Protein AF-0000000066528111 (afdb_homodimer)

Solvent-accessible surface area (backbone atoms only — not comparable to full-atom values): 16735 Å² total; per-residue (Å²): 136,79,80,78,76,75,78,72,77,78,74,76,73,74,76,72,75,61,78,72,79,81,79,82,80,56,63,76,20,17,35,33,43,62,41,57,55,78,77,61,46,62,33,39,41,27,54,69,82,38,75,50,91,59,31,74,44,47,78,39,64,58,34,68,47,38,42,29,33,39,38,36,43,71,42,62,67,69,74,78,76,87,82,91,66,88,56,80,66,40,50,29,49,27,55,44,52,34,63,43,59,76,42,40,54,58,38,51,32,39,37,34,46,44,68,47,84,60,29,41,35,36,39,32,20,40,79,88,64,48,74,77,34,52,29,61,49,87,70,34,50,29,56,73,106,133,81,80,79,77,75,79,70,78,80,74,77,74,75,77,72,75,63,78,73,80,81,78,83,81,56,64,76,21,17,36,34,42,63,41,58,54,79,76,59,46,61,34,37,40,27,53,68,82,38,76,50,92,60,30,76,43,47,77,40,63,57,32,68,46,38,42,28,33,38,38,37,41,71,41,65,68,70,75,79,78,87,82,91,67,88,57,79,66,39,50,30,50,26,52,42,53,35,60,43,59,76,42,40,54,58,38,51,32,39,37,32,46,43,70,47,84,61,29,39,36,35,40,33,19,40,79,88,62,48,74,77,35,52,28,60,49,89,72,34,50,31,54,72,108

Sequence (290 aa):
MRPLTRLVPLALLLLAGCAGPLPQPDPQMAWVELRSAPANTLLAERLDGERLSDGRYFQVTPGRHVLEVRFQYELYGGSGGGGGGFGEPVQINCYQQVVYDGFEAGRRYRLEVRPQLRRALALLSDERGEVVARSNFQTSRCPPYMRPLTRLVPLALLLLAGCAGPLPQPDPQMAWVELRSAPANTLLAERLDGERLSDGRYFQVTPGRHVLEVRFQYELYGGSGGGGGGFGEPVQINCYQQVVYDGFEAGRRYRLEVRPQLRRALALLSDERGEVVARSNFQTSRCPPY

Secondary structure (DSSP, 8-state):
--------------------PPPPPPTTSEEEEEEES-PPEEEEEEETTEEPS-TTEEEE-SEEEEEEEEEEEEESS---SS-SS----EEEEEEEEEEEEEE-TT-EEEEEEEEETTEEEEEEEETT--EEEE--GGG-B--B-/--------------------PPPPPPTTSEEEEEEES-PPEEEEEEETTEEPS-TTEEEE-SEEEEEEEEEEEEESS---SS-SS----EEEEEEEEEEEEEE-TT-EEEEEEEEETTEEEEEEE-TT--EEEE--GGG-B--B-

Foldseek 3Di:
DPPPPPPPPPPPPPCCVPPPDDDDDDPVDDDDDDDDFDDKDKFWADKQPHGDPGGPDDDDDAFKIKTKMKIKGWDFPPDPDDDDDSDDTWIKIKIWIKIDGGDDPPWDKDWDWADDRQWIKIFIATPVRHTRIITDRVPIGTDTD/DPPPPPPPPPPPPPCCVPPPDDDDDDPVDDDDDDDDFDDKDKFWADKQRHGDPGGPDDDDDAFKIKTKMKIKGWDFPPDPDDDDDSDDTWIKIKIWIKIDGGDDPPWDKDWDWADDRQWIKIFIATPVRHTRIITDRVPIGTDTD

Structure (mmCIF, N/CA/C/O backbone):
data_AF-0000000066528111-model_v1
#
loop_
_entity.id
_entity.type
_entity.pdbx_description
1 polymer Lipoprotein
#
loop_
_atom_site.group_PDB
_atom_site.id
_atom_site.type_symbol
_atom_site.label_atom_id
_atom_site.label_alt_id
_atom_site.label_comp_id
_atom_site.label_asym_id
_atom_site.label_entity_id
_atom_site.label_seq_id
_atom_site.pdbx_PDB_ins_code
_atom_site.Cartn_x
_atom_site.Cartn_y
_atom_site.Cartn_z
_atom_site.occupancy
_atom_site.B_iso_or_equiv
_atom_site.auth_seq_id
_atom_site.auth_comp_id
_atom_site.auth_asym_id
_atom_site.auth_atom_id
_atom_site.pdbx_PDB_model_num
ATOM 1 N N . MET A 1 1 ? -31.094 -16.516 55.156 1 35.88 1 MET A N 1
ATOM 2 C CA . MET A 1 1 ? -31.094 -16.734 53.719 1 35.88 1 MET A CA 1
ATOM 3 C C . MET A 1 1 ? -29.891 -16.047 53.062 1 35.88 1 MET A C 1
ATOM 5 O O . MET A 1 1 ? -29.797 -14.82 53.062 1 35.88 1 MET A O 1
ATOM 9 N N . ARG A 1 2 ? -28.641 -16.656 53.312 1 43.41 2 ARG A N 1
ATOM 10 C CA . ARG A 1 2 ? -27.312 -16.25 52.844 1 43.41 2 ARG A CA 1
ATOM 11 C C . ARG A 1 2 ? -27.297 -16.156 51.312 1 43.41 2 ARG A C 1
ATOM 13 O O . ARG A 1 2 ? -27.688 -17.094 50.625 1 43.41 2 ARG A O 1
ATOM 20 N N . PRO A 1 3 ? -27.406 -14.914 50.719 1 48.31 3 PRO A N 1
ATOM 21 C CA . PRO A 1 3 ? -27.359 -14.734 49.281 1 48.31 3 PRO A CA 1
ATOM 22 C C . PRO A 1 3 ? -26.141 -15.406 48.625 1 48.31 3 PRO A C 1
ATOM 24 O O . PRO A 1 3 ? -25.047 -15.414 49.219 1 48.31 3 PRO A O 1
ATOM 27 N N . LEU A 1 4 ? -26.328 -16.672 48.125 1 49.31 4 LEU A N 1
ATOM 28 C CA . LEU A 1 4 ? -25.375 -17.328 47.25 1 49.31 4 LEU A CA 1
ATOM 29 C C . LEU A 1 4 ? -24.922 -16.406 46.125 1 49.31 4 LEU A C 1
ATOM 31 O O . LEU A 1 4 ? -25.734 -16 45.281 1 49.31 4 LEU A O 1
ATOM 35 N N . THR A 1 5 ? -24.062 -15.461 46.438 1 48.69 5 THR A N 1
ATOM 36 C CA . THR A 1 5 ? -23.375 -14.648 45.438 1 48.69 5 THR A CA 1
ATOM 37 C C . THR A 1 5 ? -22.75 -15.523 44.344 1 48.69 5 THR A C 1
ATOM 39 O O . THR A 1 5 ? -21.844 -16.312 44.625 1 48.69 5 THR A O 1
ATOM 42 N N . ARG A 1 6 ? -23.562 -16.062 43.375 1 45.38 6 ARG A N 1
ATOM 43 C CA . ARG A 1 6 ? -23.094 -16.766 42.188 1 45.38 6 ARG A CA 1
ATOM 44 C C . ARG A 1 6 ? -22 -15.969 41.469 1 45.38 6 ARG A C 1
ATOM 46 O O . ARG A 1 6 ? -22.234 -14.836 41.031 1 45.38 6 ARG A O 1
ATOM 53 N N . LEU A 1 7 ? -20.766 -16.203 41.875 1 47.03 7 LEU A N 1
ATOM 54 C CA . LEU A 1 7 ? -19.609 -15.742 41.125 1 47.03 7 LEU A CA 1
ATOM 55 C C . LEU A 1 7 ? -19.672 -16.203 39.688 1 47.03 7 LEU A C 1
ATOM 57 O O . LEU A 1 7 ? -19.578 -17.406 39.406 1 47.03 7 LEU A O 1
ATOM 61 N N . VAL A 1 8 ? -20.578 -15.586 38.781 1 50.38 8 VAL A N 1
ATOM 62 C CA . VAL A 1 8 ? -20.578 -15.844 37.344 1 50.38 8 VAL A CA 1
ATOM 63 C C . VAL A 1 8 ? -19.156 -15.656 36.812 1 50.38 8 VAL A C 1
ATOM 65 O O . VAL A 1 8 ? -18.578 -14.578 36.938 1 50.38 8 VAL A O 1
ATOM 68 N N . PRO A 1 9 ? -18.375 -16.75 36.594 1 49.06 9 PRO A N 1
ATOM 69 C CA . PRO A 1 9 ? -17.094 -16.578 35.906 1 49.06 9 PRO A CA 1
ATOM 70 C C . PRO A 1 9 ? -17.219 -15.852 34.594 1 49.06 9 PRO A C 1
ATOM 72 O O . PRO A 1 9 ? -18.062 -16.203 33.75 1 49.06 9 PRO A O 1
ATOM 75 N N . LEU A 1 10 ? -16.984 -14.523 34.531 1 48.94 10 LEU A N 1
ATOM 76 C CA . LEU A 1 10 ? -16.797 -13.781 33.281 1 48.94 10 LEU A CA 1
ATOM 77 C C . LEU A 1 10 ? -15.789 -14.477 32.406 1 48.94 10 LEU A C 1
ATOM 79 O O . LEU A 1 10 ? -14.594 -14.508 32.688 1 48.94 10 LEU A O 1
ATOM 83 N N . ALA A 1 11 ? -16.156 -15.594 31.703 1 42.53 11 ALA A N 1
ATOM 84 C CA . ALA A 1 11 ? -15.344 -16.203 30.656 1 42.53 11 ALA A CA 1
ATOM 85 C C . ALA A 1 11 ? -14.875 -15.164 29.641 1 42.53 11 ALA A C 1
ATOM 87 O O . ALA A 1 11 ? -15.695 -14.531 28.969 1 42.53 11 ALA A O 1
ATOM 88 N N . LEU A 1 12 ? -13.781 -14.508 29.875 1 43.12 12 LEU A N 1
ATOM 89 C CA . LEU A 1 12 ? -13.086 -13.703 28.875 1 43.12 12 LEU A CA 1
ATOM 90 C C . LEU A 1 12 ? -12.922 -14.477 27.578 1 43.12 12 LEU A C 1
ATOM 92 O O . LEU A 1 12 ? -12.125 -15.422 27.5 1 43.12 12 LEU A O 1
ATOM 96 N N . LEU A 1 13 ? -14 -14.633 26.797 1 43.03 13 LEU A N 1
ATOM 97 C CA . LEU A 1 13 ? -13.859 -15.156 25.438 1 43.03 13 LEU A CA 1
ATOM 98 C C . LEU A 1 13 ? -12.758 -14.422 24.688 1 43.03 13 LEU A C 1
ATOM 100 O O . LEU A 1 13 ? -12.875 -13.219 24.422 1 43.03 13 LEU A O 1
ATOM 104 N N . LEU A 1 14 ? -11.492 -14.734 24.922 1 38.75 14 LEU A N 1
ATOM 105 C CA . LEU A 1 14 ? -10.422 -14.312 24.031 1 38.75 14 LEU A CA 1
ATOM 106 C C . LEU A 1 14 ? -10.781 -14.586 22.578 1 38.75 14 LEU A C 1
ATOM 108 O O . LEU A 1 14 ? -10.898 -15.742 22.172 1 38.75 14 LEU A O 1
ATOM 112 N N . LEU A 1 15 ? -11.758 -13.82 21.953 1 44.16 15 LEU A N 1
ATOM 113 C CA . LEU A 1 15 ? -11.922 -13.891 20.5 1 44.16 15 LEU A CA 1
ATOM 114 C C . LEU A 1 15 ? -10.562 -13.836 19.797 1 44.16 15 LEU A C 1
ATOM 116 O O . LEU A 1 15 ? -9.914 -12.789 19.781 1 44.16 15 LEU A O 1
ATOM 120 N N . ALA A 1 16 ? -9.742 -14.703 19.953 1 38.75 16 ALA A N 1
ATOM 121 C CA . ALA A 1 16 ? -8.547 -14.805 19.109 1 38.75 16 ALA A CA 1
ATOM 122 C C . ALA A 1 16 ? -8.906 -14.633 17.641 1 38.75 16 ALA A C 1
ATOM 124 O O . ALA A 1 16 ? -9.469 -15.547 17.016 1 38.75 16 ALA A O 1
ATOM 125 N N . GLY A 1 17 ? -9.594 -13.648 17.188 1 42.97 17 GLY A N 1
ATOM 126 C CA . GLY A 1 17 ? -9.797 -13.469 15.766 1 42.97 17 GLY A CA 1
ATOM 127 C C . GLY A 1 17 ? -8.547 -13.742 14.945 1 42.97 17 GLY A C 1
ATOM 128 O O . GLY A 1 17 ? -8.391 -13.219 13.844 1 42.97 17 GLY A O 1
ATOM 129 N N . CYS A 1 18 ? -7.352 -14.086 15.375 1 47.78 18 CYS A N 1
ATOM 130 C CA . CYS A 1 18 ? -6.039 -14.141 14.742 1 47.78 18 CYS A CA 1
ATOM 131 C C . CYS A 1 18 ? -6.074 -15.008 13.492 1 47.78 18 CYS A C 1
ATOM 133 O O . CYS A 1 18 ? -6.719 -16.062 13.477 1 47.78 18 CYS A O 1
ATOM 135 N N . ALA A 1 19 ? -6.203 -14.578 12.273 1 55.5 19 ALA A N 1
ATOM 136 C CA . ALA A 1 19 ? -6.008 -15.492 11.148 1 55.5 19 ALA A CA 1
ATOM 137 C C . ALA A 1 19 ? -5.082 -16.641 11.531 1 55.5 19 ALA A C 1
ATOM 139 O O . ALA A 1 19 ? -4.07 -16.438 12.203 1 55.5 19 ALA A O 1
ATOM 140 N N . GLY A 1 20 ? -5.617 -17.797 11.805 1 58 20 GLY A N 1
ATOM 141 C CA . GLY A 1 20 ? -4.793 -18.938 12.195 1 58 20 GLY A CA 1
ATOM 142 C C . GLY A 1 20 ? -3.469 -18.984 11.453 1 58 20 GLY A C 1
ATOM 143 O O . GLY A 1 20 ? -3.309 -18.359 10.406 1 58 20 GLY A O 1
ATOM 144 N N . PRO A 1 21 ? -2.451 -19.547 12.078 1 72.69 21 PRO A N 1
ATOM 145 C CA . PRO A 1 21 ? -1.119 -19.656 11.484 1 72.69 21 PRO A CA 1
ATOM 146 C C . PRO A 1 21 ? -1.143 -20.344 10.117 1 72.69 21 PRO A C 1
ATOM 148 O O . PRO A 1 21 ? -2.027 -21.156 9.844 1 72.69 21 PRO A O 1
ATOM 151 N N . LEU A 1 22 ? -0.413 -19.828 9.055 1 75.12 22 LEU A N 1
ATOM 152 C CA . LEU A 1 22 ? -0.238 -20.5 7.777 1 75.12 22 LEU A CA 1
ATOM 153 C C . LEU A 1 22 ? 0.162 -21.953 7.984 1 75.12 22 LEU A C 1
ATOM 155 O O . LEU A 1 22 ? 0.938 -22.266 8.891 1 75.12 22 LEU A O 1
ATOM 159 N N . PRO A 1 23 ? -0.48 -22.906 7.324 1 85.31 23 PRO A N 1
ATOM 160 C CA . PRO A 1 23 ? -0.032 -24.297 7.434 1 85.31 23 PRO A CA 1
ATOM 161 C C . PRO A 1 23 ? 1.42 -24.484 7 1 85.31 23 PRO A C 1
ATOM 163 O O . PRO A 1 23 ? 1.995 -23.609 6.355 1 85.31 23 PRO A O 1
ATOM 166 N N . GLN A 1 24 ? 1.999 -25.703 7.414 1 87.06 24 GLN A N 1
ATOM 167 C CA . GLN A 1 24 ? 3.338 -26.031 6.941 1 87.06 24 GLN A CA 1
ATOM 168 C C . GLN A 1 24 ? 3.322 -26.422 5.469 1 87.06 24 GLN A C 1
ATOM 170 O O . GLN A 1 24 ? 2.469 -27.203 5.035 1 87.06 24 GLN A O 1
ATOM 175 N N . PRO A 1 25 ? 4.246 -25.906 4.781 1 88.56 25 PRO A N 1
ATOM 176 C CA . PRO A 1 25 ? 4.316 -26.281 3.367 1 88.56 25 PRO A CA 1
ATOM 177 C C . PRO A 1 25 ? 4.523 -27.781 3.164 1 88.56 25 PRO A C 1
ATOM 179 O O . PRO A 1 25 ? 5.258 -28.422 3.928 1 88.56 25 PRO A O 1
ATOM 182 N N . ASP A 1 26 ? 3.861 -28.406 2.178 1 92 26 ASP A N 1
ATOM 183 C CA . ASP A 1 26 ? 4.098 -29.781 1.746 1 92 26 ASP A CA 1
ATOM 184 C C . ASP A 1 26 ? 5.395 -29.891 0.951 1 92 26 ASP A C 1
ATOM 186 O O . ASP A 1 26 ? 5.535 -29.266 -0.107 1 92 26 ASP A O 1
ATOM 190 N N . PRO A 1 27 ? 6.305 -30.781 1.375 1 92.88 27 PRO A N 1
ATOM 191 C CA . PRO A 1 27 ? 7.594 -30.875 0.683 1 92.88 27 PRO A CA 1
ATOM 192 C C . PRO A 1 27 ? 7.469 -31.453 -0.72 1 92.88 27 PRO A C 1
ATOM 194 O O . PRO A 1 27 ? 8.406 -31.391 -1.513 1 92.88 27 PRO A O 1
ATOM 197 N N . GLN A 1 28 ? 6.418 -32.094 -1.02 1 95.75 28 GLN A N 1
ATOM 198 C CA . GLN A 1 28 ? 6.223 -32.688 -2.344 1 95.75 28 GLN A CA 1
ATOM 199 C C . GLN A 1 28 ? 5.578 -31.672 -3.297 1 95.75 28 GLN A C 1
ATOM 201 O O . GLN A 1 28 ? 5.285 -32 -4.449 1 95.75 28 GLN A O 1
ATOM 206 N N . MET A 1 29 ? 5.348 -30.469 -2.764 1 96.31 29 MET A N 1
ATOM 207 C CA . MET A 1 29 ? 4.707 -29.422 -3.557 1 96.31 29 MET A CA 1
ATOM 208 C C . MET A 1 29 ? 5.5 -28.125 -3.492 1 96.31 29 MET A C 1
ATOM 210 O O . MET A 1 29 ? 6.457 -28.016 -2.723 1 96.31 29 MET A O 1
ATOM 214 N N . ALA A 1 30 ? 5.168 -27.188 -4.418 1 96.06 30 ALA A N 1
ATOM 215 C CA . ALA A 1 30 ? 5.723 -25.844 -4.395 1 96.06 30 ALA A CA 1
ATOM 216 C C . ALA A 1 30 ? 4.832 -24.891 -3.59 1 96.06 30 ALA A C 1
ATOM 218 O O . ALA A 1 30 ? 3.605 -24.984 -3.641 1 96.06 30 ALA A O 1
ATOM 219 N N . TRP A 1 31 ? 5.449 -24.047 -2.896 1 95.56 31 TRP A N 1
ATOM 220 C CA . TRP A 1 31 ? 4.75 -23.078 -2.072 1 95.56 31 TRP A CA 1
ATOM 221 C C . TRP A 1 31 ? 4.926 -21.672 -2.637 1 95.56 31 TRP A C 1
ATOM 223 O O . TRP A 1 31 ? 6.043 -21.25 -2.951 1 95.56 31 TRP A O 1
ATOM 233 N N . VAL A 1 32 ? 3.766 -21 -2.826 1 95.81 32 VAL A N 1
ATOM 234 C CA . VAL A 1 32 ? 3.811 -19.625 -3.314 1 95.81 32 VAL A CA 1
ATOM 235 C C . VAL A 1 32 ? 3.256 -18.672 -2.252 1 95.81 32 VAL A C 1
ATOM 237 O O . VAL A 1 32 ? 2.059 -18.703 -1.958 1 95.81 32 VAL A O 1
ATOM 240 N N . GLU A 1 33 ? 4.082 -17.828 -1.686 1 92.62 33 GLU A N 1
ATOM 241 C CA . GLU A 1 33 ? 3.645 -16.766 -0.774 1 92.62 33 GLU A CA 1
ATOM 242 C C . GLU A 1 33 ? 3.162 -15.547 -1.542 1 92.62 33 GLU A C 1
ATOM 244 O O . GLU A 1 33 ? 3.703 -15.211 -2.6 1 92.62 33 GLU A O 1
ATOM 249 N N . LEU A 1 34 ? 2.156 -14.883 -0.966 1 90.62 34 LEU A N 1
ATOM 250 C CA . LEU A 1 34 ? 1.635 -13.656 -1.562 1 90.62 34 LEU A CA 1
ATOM 251 C C . LEU A 1 34 ? 2.143 -12.43 -0.812 1 90.62 34 LEU A C 1
ATOM 253 O O . LEU A 1 34 ? 2.148 -12.406 0.421 1 90.62 34 LEU A O 1
ATOM 257 N N . ARG A 1 35 ? 2.662 -11.539 -1.519 1 80.06 35 ARG A N 1
ATOM 258 C CA . ARG A 1 35 ? 3.131 -10.289 -0.934 1 80.06 35 ARG A CA 1
ATOM 259 C C . ARG A 1 35 ? 2.59 -9.086 -1.702 1 80.06 35 ARG A C 1
ATOM 261 O O . ARG A 1 35 ? 2.67 -9.047 -2.932 1 80.06 35 ARG A O 1
ATOM 268 N N . SER A 1 36 ? 1.856 -8.328 -0.938 1 70.81 36 SER A N 1
ATOM 269 C CA . SER A 1 36 ? 1.42 -7.09 -1.57 1 70.81 36 SER A CA 1
ATOM 270 C C . SER A 1 36 ? 2.576 -6.109 -1.716 1 70.81 36 SER A C 1
ATOM 272 O O . SER A 1 36 ? 3.611 -6.258 -1.062 1 70.81 36 SER A O 1
ATOM 274 N N . ALA A 1 37 ? 2.551 -5.293 -2.77 1 59.12 37 ALA A N 1
ATOM 275 C CA . ALA A 1 37 ? 3.588 -4.285 -2.965 1 59.12 37 ALA A CA 1
ATOM 276 C C . ALA A 1 37 ? 3.918 -3.574 -1.653 1 59.12 37 ALA A C 1
ATOM 278 O O . ALA A 1 37 ? 3.072 -3.486 -0.76 1 59.12 37 ALA A O 1
ATOM 279 N N . PRO A 1 38 ? 5.273 -3.42 -1.619 1 54.53 38 PRO A N 1
ATOM 280 C CA . PRO A 1 38 ? 5.711 -2.799 -0.366 1 54.53 38 PRO A CA 1
ATOM 281 C C . PRO A 1 38 ? 4.832 -1.621 0.048 1 54.53 38 PRO A C 1
ATOM 283 O O . PRO A 1 38 ? 4.25 -0.948 -0.808 1 54.53 38 PRO A O 1
ATOM 286 N N . ALA A 1 39 ? 4.75 -1.633 1.269 1 58.03 39 ALA A N 1
ATOM 287 C CA . ALA A 1 39 ? 3.994 -0.594 1.965 1 58.03 39 ALA A CA 1
ATOM 288 C C . ALA A 1 39 ? 4.578 0.788 1.688 1 58.03 39 ALA A C 1
ATOM 290 O O . ALA A 1 39 ? 5.785 0.926 1.464 1 58.03 39 ALA A O 1
ATOM 291 N N . ASN A 1 40 ? 3.943 1.706 1.222 1 70.25 40 ASN A N 1
ATOM 292 C CA . ASN A 1 40 ? 4.309 3.115 1.141 1 70.25 40 ASN A CA 1
ATOM 293 C C . ASN A 1 40 ? 4.672 3.682 2.512 1 70.25 40 ASN A C 1
ATOM 295 O O . ASN A 1 40 ? 4.312 3.104 3.539 1 70.25 40 ASN A O 1
ATOM 299 N N . THR A 1 41 ? 5.719 4.57 2.549 1 80.12 41 THR A N 1
ATOM 300 C CA . THR A 1 41 ? 6.094 5.273 3.771 1 80.12 41 THR A CA 1
ATOM 301 C C . THR A 1 41 ? 5.578 6.711 3.748 1 80.12 41 THR A C 1
ATOM 303 O O . THR A 1 41 ? 5.758 7.426 2.76 1 80.12 41 THR A O 1
ATOM 306 N N . LEU A 1 42 ? 4.895 7.027 4.766 1 88.38 42 LEU A N 1
ATOM 307 C CA . LEU A 1 42 ? 4.434 8.398 4.98 1 88.38 42 LEU A CA 1
ATOM 308 C C . LEU A 1 42 ? 5.062 8.992 6.238 1 88.38 42 LEU A C 1
ATOM 310 O O . LEU A 1 42 ? 4.852 8.484 7.34 1 88.38 42 LEU A O 1
ATOM 314 N N . LEU A 1 43 ? 5.859 10.07 6.035 1 91.06 43 LEU A N 1
ATOM 315 C CA . LEU A 1 43 ? 6.539 10.719 7.152 1 91.06 43 LEU A CA 1
ATOM 316 C C . LEU A 1 43 ? 6.242 12.211 7.172 1 91.06 43 LEU A C 1
ATOM 318 O O . LEU A 1 43 ? 6.16 12.852 6.121 1 91.06 43 LEU A O 1
ATOM 322 N N . ALA A 1 44 ? 6.059 12.75 8.375 1 94.88 44 ALA A N 1
ATOM 323 C CA . ALA A 1 44 ? 6.055 14.195 8.547 1 94.88 44 ALA A CA 1
ATOM 324 C C . ALA A 1 44 ? 7.43 14.789 8.242 1 94.88 44 ALA A C 1
ATOM 326 O O . ALA A 1 44 ? 8.438 14.359 8.812 1 94.88 44 ALA A O 1
ATOM 327 N N . GLU A 1 45 ? 7.438 15.773 7.406 1 93.38 45 GLU A N 1
ATOM 328 C CA . GLU A 1 45 ? 8.711 16.312 6.941 1 93.38 45 GLU A CA 1
ATOM 329 C C . GLU A 1 45 ? 8.969 17.703 7.543 1 93.38 45 GLU A C 1
ATOM 331 O O . GLU A 1 45 ? 10.023 17.938 8.117 1 93.38 45 GLU A O 1
ATOM 336 N N . ARG A 1 46 ? 8.008 18.641 7.305 1 95.75 46 ARG A N 1
ATOM 337 C CA . ARG A 1 46 ? 8.156 20 7.797 1 95.75 46 ARG A CA 1
ATOM 338 C C . ARG A 1 46 ? 6.852 20.516 8.406 1 95.75 46 ARG A C 1
ATOM 340 O O . ARG A 1 46 ? 5.766 20.125 7.973 1 95.75 46 ARG A O 1
ATOM 347 N N . LEU A 1 47 ? 6.973 21.375 9.359 1 97.38 47 LEU A N 1
ATOM 348 C CA . LEU A 1 47 ? 5.898 22.156 9.961 1 97.38 47 LEU A CA 1
ATOM 349 C C . LEU A 1 47 ? 6.164 23.656 9.812 1 97.38 47 LEU A C 1
ATOM 351 O O . LEU A 1 47 ? 7.145 24.172 10.352 1 97.38 47 LEU A O 1
ATOM 355 N N . ASP A 1 48 ? 5.293 24.328 9.055 1 97.75 48 ASP A N 1
ATOM 356 C CA . ASP A 1 48 ? 5.477 25.75 8.789 1 97.75 48 ASP A CA 1
ATOM 357 C C . ASP A 1 48 ? 6.879 26.031 8.25 1 97.75 48 ASP A C 1
ATOM 359 O O . ASP A 1 48 ? 7.539 26.969 8.695 1 97.75 48 ASP A O 1
ATOM 363 N N . GLY A 1 49 ? 7.328 25.125 7.426 1 95.5 49 GLY A N 1
ATOM 364 C CA . GLY A 1 49 ? 8.586 25.328 6.723 1 95.5 49 GLY A CA 1
ATOM 365 C C . GLY A 1 49 ? 9.789 24.797 7.477 1 95.5 49 GLY A C 1
ATOM 366 O O . GLY A 1 49 ? 10.891 24.734 6.93 1 95.5 49 GLY A O 1
ATOM 367 N N . GLU A 1 50 ? 9.594 24.422 8.617 1 96.44 50 GLU A N 1
ATOM 368 C CA . GLU A 1 50 ? 10.695 23.938 9.43 1 96.44 50 GLU A CA 1
ATOM 369 C C . GLU A 1 50 ? 10.742 22.422 9.453 1 96.44 50 GLU A C 1
ATOM 371 O O . GLU A 1 50 ? 9.727 21.766 9.727 1 96.44 50 GLU A O 1
ATOM 376 N N . ARG A 1 51 ? 11.914 21.891 9.273 1 95.06 51 ARG A N 1
ATOM 377 C CA . ARG A 1 51 ? 12.07 20.438 9.258 1 95.06 51 ARG A CA 1
ATOM 378 C C . ARG A 1 51 ? 11.836 19.844 10.648 1 95.06 51 ARG A C 1
ATOM 380 O O . ARG A 1 51 ? 12.289 20.406 11.648 1 95.06 51 ARG A O 1
ATOM 387 N N . LEU A 1 52 ? 11.148 18.719 10.609 1 93.5 52 LEU A N 1
ATOM 388 C CA . LEU A 1 52 ? 10.859 18.047 11.875 1 93.5 52 LEU A CA 1
ATOM 389 C C . LEU A 1 52 ? 11.93 17.016 12.188 1 93.5 52 LEU A C 1
ATOM 391 O O . LEU A 1 52 ? 12.461 16.359 11.281 1 93.5 52 LEU A O 1
ATOM 395 N N . SER A 1 53 ? 12.148 16.828 13.453 1 89.38 53 SER A N 1
ATOM 396 C CA . SER A 1 53 ? 13.086 15.805 13.898 1 89.38 53 SER A CA 1
ATOM 397 C C . SER A 1 53 ? 12.414 14.445 13.992 1 89.38 53 SER A C 1
ATOM 399 O O . SER A 1 53 ? 13.047 13.414 13.773 1 89.38 53 SER A O 1
ATOM 401 N N . ASP A 1 54 ? 11.242 14.438 14.414 1 89.19 54 ASP A N 1
ATOM 402 C CA . ASP A 1 54 ? 10.414 13.234 14.461 1 89.19 54 ASP A CA 1
ATOM 403 C C . ASP A 1 54 ? 9.305 13.289 13.414 1 89.19 54 ASP A C 1
ATOM 405 O O . ASP A 1 54 ? 8.352 14.055 13.547 1 89.19 54 ASP A O 1
ATOM 409 N N . GLY A 1 55 ? 9.438 12.414 12.453 1 91.56 55 GLY A N 1
ATOM 410 C CA . GLY A 1 55 ? 8.523 12.445 11.32 1 91.56 55 GLY A CA 1
ATOM 411 C C . GLY A 1 55 ? 7.32 11.539 11.492 1 91.56 55 GLY A C 1
ATOM 412 O O . GLY A 1 55 ? 6.547 11.336 10.555 1 91.56 55 GLY A O 1
ATOM 413 N N . ARG A 1 56 ? 7.012 11.023 12.727 1 89.31 56 ARG A N 1
ATOM 414 C CA . ARG A 1 56 ? 5.957 10.031 12.898 1 89.31 56 ARG A CA 1
ATOM 415 C C . ARG A 1 56 ? 4.605 10.703 13.133 1 89.31 56 ARG A C 1
ATOM 417 O O . ARG A 1 56 ? 3.559 10.07 12.992 1 89.31 56 ARG A O 1
ATOM 424 N N . TYR A 1 57 ? 4.605 12.062 13.484 1 93.69 57 TYR A N 1
ATOM 425 C CA . TYR A 1 57 ? 3.404 12.828 13.805 1 93.69 57 TYR A CA 1
ATOM 426 C C . TYR A 1 57 ? 3.654 14.32 13.656 1 93.69 57 TYR A C 1
ATOM 428 O O . TYR A 1 57 ? 4.797 14.75 13.477 1 93.69 57 TYR A O 1
ATOM 436 N N . PHE A 1 58 ? 2.529 15.062 13.703 1 96.81 58 PHE A N 1
ATOM 437 C CA . PHE A 1 58 ? 2.609 16.5 13.969 1 96.81 58 PHE A CA 1
ATOM 438 C C . PHE A 1 58 ? 1.989 16.828 15.312 1 96.81 58 PHE A C 1
ATOM 440 O O . PHE A 1 58 ? 1.004 16.219 15.727 1 96.81 58 PHE A O 1
ATOM 447 N N . GLN A 1 59 ? 2.598 17.688 15.969 1 96.62 59 GLN A N 1
ATOM 448 C CA . GLN A 1 59 ? 1.988 18.406 17.094 1 96.62 59 GLN A CA 1
ATOM 449 C C . GLN A 1 59 ? 2.029 19.922 16.859 1 96.62 59 GLN A C 1
ATOM 451 O O . GLN A 1 59 ? 3.105 20.5 16.734 1 96.62 59 GLN A O 1
ATOM 456 N N . VAL A 1 60 ? 0.801 20.484 16.844 1 97.81 60 VAL A N 1
ATOM 457 C CA . VAL A 1 60 ? 0.772 21.875 16.375 1 97.81 60 VAL A CA 1
ATOM 458 C C . VAL A 1 60 ? -0.039 22.734 17.344 1 97.81 60 VAL A C 1
ATOM 460 O O . VAL A 1 60 ? -0.986 22.25 17.969 1 97.81 60 VAL A O 1
ATOM 463 N N . THR A 1 61 ? 0.322 23.984 17.422 1 98 61 THR A N 1
ATOM 464 C CA . THR A 1 61 ? -0.456 24.938 18.219 1 98 61 THR A CA 1
ATOM 465 C C . THR A 1 61 ? -1.777 25.266 17.531 1 98 61 THR A C 1
ATOM 467 O O . THR A 1 61 ? -1.923 25.047 16.328 1 98 61 THR A O 1
ATOM 470 N N . PRO A 1 62 ? -2.709 25.703 18.328 1 97.88 62 PRO A N 1
ATOM 471 C CA . PRO A 1 62 ? -3.973 26.094 17.703 1 97.88 62 PRO A CA 1
ATOM 472 C C . PRO A 1 62 ? -3.795 27.172 16.641 1 97.88 62 PRO A C 1
ATOM 474 O O . PRO A 1 62 ? -2.971 28.078 16.812 1 97.88 62 PRO A O 1
ATOM 477 N N . GLY A 1 63 ? -4.629 27.109 15.57 1 98 63 GLY A N 1
ATOM 478 C CA . GLY A 1 63 ? -4.574 28.109 14.516 1 98 63 GLY A CA 1
ATOM 479 C C . GLY A 1 63 ? -4.07 27.547 13.195 1 98 63 GLY A C 1
ATOM 480 O O . GLY A 1 63 ? -4.219 26.359 12.922 1 98 63 GLY A O 1
ATOM 481 N N . ARG A 1 64 ? -3.537 28.438 12.32 1 97.88 64 ARG A N 1
ATOM 482 C CA . ARG A 1 64 ? -3.154 28.094 10.953 1 97.88 64 ARG A CA 1
ATOM 483 C C . ARG A 1 64 ? -1.765 27.469 10.914 1 97.88 64 ARG A C 1
ATOM 485 O O . ARG A 1 64 ? -0.826 27.984 11.523 1 97.88 64 ARG A O 1
ATOM 492 N N . HIS A 1 65 ? -1.606 26.438 10.203 1 98.06 65 HIS A N 1
ATOM 493 C CA . HIS A 1 65 ? -0.306 25.812 9.992 1 98.06 65 HIS A CA 1
ATOM 494 C C . HIS A 1 65 ? -0.224 25.156 8.617 1 98.06 65 HIS A C 1
ATOM 496 O O . HIS A 1 65 ? -1.252 24.844 8.016 1 98.06 65 HIS A O 1
ATOM 502 N N . VAL A 1 66 ? 0.988 25.047 8.133 1 96.75 66 VAL A N 1
ATOM 503 C CA . VAL A 1 66 ? 1.309 24.312 6.918 1 96.75 66 VAL A CA 1
ATOM 504 C C . VAL A 1 66 ? 2.025 23.016 7.273 1 96.75 66 VAL A C 1
ATOM 506 O O . VAL A 1 66 ? 3.104 23.031 7.871 1 96.75 66 VAL A O 1
ATOM 509 N N . LEU A 1 67 ? 1.426 21.875 6.988 1 96.88 67 LEU A N 1
ATOM 510 C CA . LEU A 1 67 ? 2.02 20.562 7.195 1 96.88 67 LEU A CA 1
ATOM 511 C C . LEU A 1 67 ? 2.578 20.016 5.887 1 96.88 67 LEU A C 1
ATOM 513 O O . LEU A 1 67 ? 1.868 19.938 4.883 1 96.88 67 LEU A O 1
ATOM 517 N N . GLU A 1 68 ? 3.85 19.625 5.898 1 93 68 GLU A N 1
ATOM 518 C CA . GLU A 1 68 ? 4.449 18.969 4.742 1 93 68 GLU A CA 1
ATOM 519 C C . GLU A 1 68 ? 4.773 17.516 5.051 1 93 68 GLU A C 1
ATOM 521 O O . GLU A 1 68 ? 5.441 17.219 6.043 1 93 68 GLU A O 1
ATOM 526 N N . VAL A 1 69 ? 4.359 16.672 4.199 1 92.75 69 VAL A N 1
ATOM 527 C CA . VAL A 1 69 ? 4.633 15.25 4.355 1 92.75 69 VAL A CA 1
ATOM 528 C C . VAL A 1 69 ? 5.441 14.75 3.164 1 92.75 69 VAL A C 1
ATOM 530 O O . VAL A 1 69 ? 5.379 15.32 2.074 1 92.75 69 VAL A O 1
ATOM 533 N N . ARG A 1 70 ? 6.184 13.664 3.414 1 88.38 70 ARG A N 1
ATOM 534 C CA . ARG A 1 70 ? 6.902 12.93 2.377 1 88.38 70 ARG A CA 1
ATOM 535 C C . ARG A 1 70 ? 6.34 11.523 2.215 1 88.38 70 ARG A C 1
ATOM 537 O O . ARG A 1 70 ? 6.309 10.75 3.174 1 88.38 70 ARG A O 1
ATOM 544 N N . PHE A 1 71 ? 5.848 11.297 1.075 1 86.62 71 PHE A N 1
ATOM 545 C CA . PHE A 1 71 ? 5.316 9.984 0.73 1 86.62 71 PHE A CA 1
ATOM 546 C C . PHE A 1 71 ? 6.242 9.258 -0.239 1 86.62 71 PHE A C 1
ATOM 548 O O . PHE A 1 71 ? 6.559 9.781 -1.311 1 86.62 71 PHE A O 1
ATOM 555 N N . GLN A 1 72 ? 6.66 8.125 0.22 1 81.25 72 GLN A N 1
ATOM 556 C CA . GLN A 1 72 ? 7.582 7.344 -0.6 1 81.25 72 GLN A CA 1
ATOM 557 C C . GLN A 1 72 ? 6.961 6.016 -1.018 1 81.25 72 GLN A C 1
ATOM 559 O O . GLN A 1 72 ? 6.469 5.262 -0.174 1 81.25 72 GLN A O 1
ATOM 564 N N . TYR A 1 73 ? 7.016 5.793 -2.34 1 77.44 73 TYR A N 1
ATOM 565 C CA . TYR A 1 73 ? 6.477 4.547 -2.869 1 77.44 73 TYR A CA 1
ATOM 566 C C . TYR A 1 73 ? 7.211 4.133 -4.141 1 77.44 73 TYR A C 1
ATOM 568 O O . TYR A 1 73 ? 8.117 4.836 -4.598 1 77.44 73 TYR A O 1
ATOM 576 N N . GLU A 1 74 ? 6.867 2.99 -4.594 1 72.62 74 GLU A N 1
ATOM 577 C CA . GLU A 1 74 ? 7.496 2.465 -5.801 1 72.62 74 GLU A CA 1
ATOM 578 C C . GLU A 1 74 ? 6.5 2.375 -6.949 1 72.62 74 GLU A C 1
ATOM 580 O O . GLU A 1 74 ? 5.34 2.002 -6.746 1 72.62 74 GLU A O 1
ATOM 585 N N . LEU A 1 75 ? 6.887 2.857 -8.094 1 68.75 75 LEU A N 1
ATOM 586 C CA . LEU A 1 75 ? 6.102 2.729 -9.312 1 68.75 75 LEU A CA 1
ATOM 587 C C . LEU A 1 75 ? 6.703 1.677 -10.234 1 68.75 75 LEU A C 1
ATOM 589 O O . LEU A 1 75 ? 7.914 1.664 -10.469 1 68.75 75 LEU A O 1
ATOM 593 N N . TYR A 1 76 ? 5.773 0.775 -10.492 1 58.69 76 TYR A N 1
ATOM 594 C CA . TYR A 1 76 ? 6.191 -0.229 -11.469 1 58.69 76 TYR A CA 1
ATOM 595 C C . TYR A 1 76 ? 5.727 0.144 -12.867 1 58.69 76 TYR A C 1
ATOM 597 O O . TYR A 1 76 ? 4.59 0.58 -13.055 1 58.69 76 TYR A O 1
ATOM 605 N N . GLY A 1 77 ? 6.574 0.243 -13.922 1 55.88 77 GLY A N 1
ATOM 606 C CA . GLY A 1 77 ? 6.238 0.5 -15.312 1 55.88 77 GLY A CA 1
ATOM 607 C C . GLY A 1 77 ? 6.355 1.964 -15.695 1 55.88 77 GLY A C 1
ATOM 608 O O . GLY A 1 77 ? 5.949 2.361 -16.797 1 55.88 77 GLY A O 1
ATOM 609 N N . GLY A 1 78 ? 6.426 2.971 -14.953 1 47.22 78 GLY A N 1
ATOM 610 C CA . GLY A 1 78 ? 6.438 4.375 -15.328 1 47.22 78 GLY A CA 1
ATOM 611 C C . GLY A 1 78 ? 7.516 4.711 -16.344 1 47.22 78 GLY A C 1
ATOM 612 O O . GLY A 1 78 ? 7.703 5.875 -16.703 1 47.22 78 GLY A O 1
ATOM 613 N N . SER A 1 79 ? 8.594 4.285 -16.422 1 42.41 79 SER A N 1
ATOM 614 C CA . SER A 1 79 ? 9.453 4.879 -17.438 1 42.41 79 SER A CA 1
ATOM 615 C C . SER A 1 79 ? 8.805 4.812 -18.812 1 42.41 79 SER A C 1
ATOM 617 O O . SER A 1 79 ? 8.242 3.781 -19.188 1 42.41 79 SER A O 1
ATOM 619 N N . GLY A 1 80 ? 8.211 5.844 -19.531 1 37.41 80 GLY A N 1
ATOM 620 C CA . GLY A 1 80 ? 8 6.066 -20.953 1 37.41 80 GLY A CA 1
ATOM 621 C C . GLY A 1 80 ? 8.836 5.152 -21.828 1 37.41 80 GLY A C 1
ATOM 622 O O . GLY A 1 80 ? 8.789 5.246 -23.062 1 37.41 80 GLY A O 1
ATOM 623 N N . GLY A 1 81 ? 10.219 5.227 -21.938 1 36.19 81 GLY A N 1
ATOM 624 C CA . GLY A 1 81 ? 10.773 4.711 -23.172 1 36.19 81 GLY A CA 1
ATOM 625 C C . GLY A 1 81 ? 10.203 3.361 -23.578 1 36.19 81 GLY A C 1
ATOM 626 O O . GLY A 1 81 ? 9.578 2.684 -22.75 1 36.19 81 GLY A O 1
ATOM 627 N N . GLY A 1 82 ? 10.422 2.812 -24.953 1 33.69 82 GLY A N 1
ATOM 628 C CA . GLY A 1 82 ? 10.062 1.711 -25.844 1 33.69 82 GLY A CA 1
ATOM 629 C C . GLY A 1 82 ? 9.914 0.388 -25.109 1 33.69 82 GLY A C 1
ATOM 630 O O . GLY A 1 82 ? 8.945 -0.336 -25.328 1 33.69 82 GLY A O 1
ATOM 631 N N . GLY A 1 83 ? 11.031 -0.472 -24.875 1 34.84 83 GLY A N 1
ATOM 632 C CA . GLY A 1 83 ? 11.078 -1.925 -24.922 1 34.84 83 GLY A CA 1
ATOM 633 C C . GLY A 1 83 ? 10.312 -2.59 -23.797 1 34.84 83 GLY A C 1
ATOM 634 O O . GLY A 1 83 ? 9.992 -1.948 -22.797 1 34.84 83 GLY A O 1
ATOM 635 N N . GLY A 1 84 ? 9.711 -4.012 -23.875 1 38.84 84 GLY A N 1
ATOM 636 C CA . GLY A 1 84 ? 8.992 -5.145 -23.312 1 38.84 84 GLY A CA 1
ATOM 637 C C . GLY A 1 84 ? 9.211 -5.32 -21.828 1 38.84 84 GLY A C 1
ATOM 638 O O . GLY A 1 84 ? 8.68 -6.254 -21.219 1 38.84 84 GLY A O 1
ATOM 639 N N . GLY A 1 85 ? 10.422 -5.129 -21.203 1 41.94 85 GLY A N 1
ATOM 640 C CA . GLY A 1 85 ? 10.922 -5.742 -19.969 1 41.94 85 GLY A CA 1
ATOM 641 C C . GLY A 1 85 ? 10.422 -5.051 -18.719 1 41.94 85 GLY A C 1
ATOM 642 O O . GLY A 1 85 ? 10.336 -3.822 -18.672 1 41.94 85 GLY A O 1
ATOM 643 N N . PHE A 1 86 ? 9.188 -5.449 -18.094 1 47.78 86 PHE A N 1
ATOM 644 C CA . PHE A 1 86 ? 8.805 -5.047 -16.75 1 47.78 86 PHE A CA 1
ATOM 645 C C . PHE A 1 86 ? 10.023 -4.57 -15.961 1 47.78 86 PHE A C 1
ATOM 647 O O . PHE A 1 86 ? 10.836 -5.383 -15.516 1 47.78 86 PHE A O 1
ATOM 654 N N . GLY A 1 87 ? 10.664 -3.395 -16.25 1 51.09 87 GLY A N 1
ATOM 655 C CA . GLY A 1 87 ? 11.852 -2.754 -15.703 1 51.09 87 GLY A CA 1
ATOM 656 C C . GLY A 1 87 ? 11.805 -2.6 -14.195 1 51.09 87 GLY A C 1
ATOM 657 O O . GLY A 1 87 ? 10.812 -2.961 -13.555 1 51.09 87 GLY A O 1
ATOM 658 N N . GLU A 1 88 ? 12.914 -2.309 -13.531 1 59.12 88 GLU A N 1
ATOM 659 C CA . GLU A 1 88 ? 13.195 -2.105 -12.117 1 59.12 88 GLU A CA 1
ATOM 660 C C . GLU A 1 88 ? 12.273 -1.044 -11.516 1 59.12 88 GLU A C 1
ATOM 662 O O . GLU A 1 88 ? 11.977 -0.036 -12.164 1 59.12 88 GLU A O 1
ATOM 667 N N . PRO A 1 89 ? 11.539 -1.379 -10.531 1 67 89 PRO A N 1
ATOM 668 C CA . PRO A 1 89 ? 10.719 -0.365 -9.859 1 67 89 PRO A CA 1
ATOM 669 C C . PRO A 1 89 ? 11.484 0.933 -9.609 1 67 89 PRO A C 1
ATOM 671 O O . PRO A 1 89 ? 12.68 0.903 -9.312 1 67 89 PRO A O 1
ATOM 674 N N . VAL A 1 90 ? 10.812 2.047 -9.906 1 69.81 90 VAL A N 1
ATOM 675 C CA . VAL A 1 90 ? 11.367 3.361 -9.602 1 69.81 90 VAL A CA 1
ATOM 676 C C . VAL A 1 90 ? 10.82 3.865 -8.273 1 69.81 90 VAL A C 1
ATOM 678 O O . VAL A 1 90 ? 9.625 3.725 -7.996 1 69.81 90 VAL A O 1
ATOM 681 N N . GLN A 1 91 ? 11.734 4.32 -7.496 1 75.12 91 GLN A N 1
ATOM 682 C CA . GLN A 1 91 ? 11.32 4.914 -6.227 1 75.12 91 GLN A CA 1
ATOM 683 C C . GLN A 1 91 ? 10.82 6.344 -6.422 1 75.12 91 GLN A C 1
ATOM 685 O O . GLN A 1 91 ? 11.492 7.156 -7.066 1 75.12 91 GLN A O 1
ATOM 690 N N . ILE A 1 92 ? 9.633 6.562 -5.953 1 77 92 ILE A N 1
ATOM 691 C CA . ILE A 1 92 ? 9.023 7.887 -6.031 1 77 92 ILE A CA 1
ATOM 692 C C . ILE A 1 92 ? 9.008 8.531 -4.648 1 77 92 ILE A C 1
ATOM 694 O O . ILE A 1 92 ? 8.703 7.879 -3.652 1 77 92 ILE A O 1
ATOM 698 N N . ASN A 1 93 ? 9.453 9.812 -4.574 1 79.62 93 ASN A N 1
ATOM 699 C CA . ASN A 1 93 ? 9.305 10.664 -3.398 1 79.62 93 ASN A CA 1
ATOM 700 C C . ASN A 1 93 ? 8.359 11.828 -3.668 1 79.62 93 ASN A C 1
ATOM 702 O O . ASN A 1 93 ? 8.625 12.672 -4.527 1 79.62 93 ASN A O 1
ATOM 706 N N . CYS A 1 94 ? 7.316 11.844 -2.938 1 84.5 94 CYS A N 1
ATOM 707 C CA . CYS A 1 94 ? 6.305 12.875 -3.139 1 84.5 94 CYS A CA 1
ATOM 708 C C . CYS A 1 94 ? 6.141 13.727 -1.889 1 84.5 94 CYS A C 1
ATOM 710 O O . CYS A 1 94 ? 5.949 13.195 -0.792 1 84.5 94 CYS A O 1
ATOM 712 N N . TYR A 1 95 ? 6.266 15.062 -2.121 1 86.94 95 TYR A N 1
ATOM 713 C CA . TYR A 1 95 ? 6.051 16 -1.026 1 86.94 95 TYR A CA 1
ATOM 714 C C . TYR A 1 95 ? 4.703 16.703 -1.164 1 86.94 95 TYR A C 1
ATOM 716 O O . TYR A 1 95 ? 4.395 17.266 -2.215 1 86.94 95 TYR A O 1
ATOM 724 N N . GLN A 1 96 ? 3.932 16.547 -0.197 1 89 96 GLN A N 1
ATOM 725 C CA . GLN A 1 96 ? 2.623 17.188 -0.188 1 89 96 GLN A CA 1
ATOM 726 C C . GLN A 1 96 ? 2.484 18.125 1.002 1 89 96 GLN A C 1
ATOM 728 O O . GLN A 1 96 ? 2.949 17.828 2.102 1 89 96 GLN A O 1
ATOM 733 N N . GLN A 1 97 ? 1.797 19.234 0.713 1 91.75 97 GLN A N 1
ATOM 734 C CA . GLN A 1 97 ? 1.519 20.203 1.772 1 91.75 97 GLN A CA 1
ATOM 735 C C . GLN A 1 97 ? 0.017 20.359 1.999 1 91.75 97 GLN A C 1
ATOM 737 O O . GLN A 1 97 ? -0.755 20.438 1.042 1 91.75 97 GLN A O 1
ATOM 742 N N . VAL A 1 98 ? -0.359 20.438 3.26 1 94.69 98 VAL A N 1
ATOM 743 C CA . VAL A 1 98 ? -1.726 20.75 3.66 1 94.69 98 VAL A CA 1
ATOM 744 C C . VAL A 1 98 ? -1.731 22 4.535 1 94.69 98 VAL A C 1
ATOM 746 O O . VAL A 1 98 ? -0.959 22.109 5.492 1 94.69 98 VAL A O 1
ATOM 749 N N . VAL A 1 99 ? -2.549 22.938 4.07 1 96.06 99 VAL A N 1
ATOM 750 C CA . VAL A 1 99 ? -2.744 24.156 4.855 1 96.06 99 VAL A CA 1
ATOM 751 C C . VAL A 1 99 ? -4.086 24.094 5.578 1 96.06 99 VAL A C 1
ATOM 753 O O . VAL A 1 99 ? -5.125 23.844 4.953 1 96.06 99 VAL A O 1
ATOM 756 N N . TYR A 1 100 ? -4.035 24.297 6.84 1 97.69 100 TYR A N 1
ATOM 757 C CA . TYR A 1 100 ? -5.266 24.297 7.625 1 97.69 100 TYR A CA 1
ATOM 758 C C . TYR A 1 100 ? -5.199 25.328 8.742 1 97.69 100 TYR A C 1
ATOM 760 O O . TYR A 1 100 ? -4.199 25.406 9.461 1 97.69 100 TYR A O 1
ATOM 768 N N . ASP A 1 101 ? -6.211 26.094 8.875 1 97.94 101 ASP A N 1
ATOM 769 C CA . ASP A 1 101 ? -6.188 27.203 9.812 1 97.94 101 ASP A CA 1
ATOM 770 C C . ASP A 1 101 ? -7.066 26.922 11.031 1 97.94 101 ASP A C 1
ATOM 772 O O . ASP A 1 101 ? -7.27 27.781 11.875 1 97.94 101 ASP A O 1
ATOM 776 N N . GLY A 1 102 ? -7.551 25.719 11.195 1 97.69 102 GLY A N 1
ATOM 777 C CA . GLY A 1 102 ? -8.547 25.453 12.227 1 97.69 102 GLY A CA 1
ATOM 778 C C . GLY A 1 102 ? -8.086 24.438 13.25 1 97.69 102 GLY A C 1
ATOM 779 O O . GLY A 1 102 ? -8.906 23.766 13.867 1 97.69 102 GLY A O 1
ATOM 780 N N . PHE A 1 103 ? -6.789 24.375 13.445 1 97.75 103 PHE A N 1
ATOM 781 C CA . PHE A 1 103 ? -6.328 23.422 14.461 1 97.75 103 PHE A CA 1
ATOM 782 C C . PHE A 1 103 ? -6.742 23.891 15.852 1 97.75 103 PHE A C 1
ATOM 784 O O . PHE A 1 103 ? -6.652 25.078 16.172 1 97.75 103 PHE A O 1
ATOM 791 N N . GLU A 1 104 ? -7.176 22.922 16.672 1 97.88 104 GLU A N 1
ATOM 792 C CA . GLU A 1 104 ? -7.648 23.219 18.031 1 97.88 104 GLU A CA 1
ATOM 793 C C . GLU A 1 104 ? -6.926 22.359 19.062 1 97.88 104 GLU A C 1
ATOM 795 O O . GLU A 1 104 ? -6.66 21.188 18.828 1 97.88 104 GLU A O 1
ATOM 800 N N . ALA A 1 105 ? -6.703 23.047 20.234 1 96.88 105 ALA A N 1
ATOM 801 C CA . ALA A 1 105 ? -6.047 22.359 21.328 1 96.88 105 ALA A CA 1
ATOM 802 C C . ALA A 1 105 ? -6.832 21.125 21.75 1 96.88 105 ALA A C 1
ATOM 804 O O . ALA A 1 105 ? -8.062 21.156 21.828 1 96.88 105 ALA A O 1
ATOM 805 N N . GLY A 1 106 ? -6.035 20.062 21.969 1 94.69 106 GLY A N 1
ATOM 806 C CA . GLY A 1 106 ? -6.629 18.844 22.5 1 94.69 106 GLY A CA 1
ATOM 807 C C . GLY A 1 106 ? -7.336 18.016 21.453 1 94.69 106 GLY A C 1
ATOM 808 O O . GLY A 1 106 ? -7.832 16.922 21.734 1 94.69 106 GLY A O 1
ATOM 809 N N . ARG A 1 107 ? -7.352 18.469 20.188 1 94.69 107 ARG A N 1
ATOM 810 C CA . ARG A 1 107 ? -8.062 17.75 19.125 1 94.69 107 ARG A CA 1
ATOM 811 C C . ARG A 1 107 ? -7.105 16.875 18.328 1 94.69 107 ARG A C 1
ATOM 813 O O . ARG A 1 107 ? -5.902 17.125 18.281 1 94.69 107 ARG A O 1
ATOM 820 N N . ARG A 1 108 ? -7.684 15.859 17.734 1 93.94 108 ARG A N 1
ATOM 821 C CA . ARG A 1 108 ? -6.926 14.898 16.938 1 93.94 108 ARG A CA 1
ATOM 822 C C . ARG A 1 108 ? -7.344 14.961 15.469 1 93.94 108 ARG A C 1
ATOM 824 O O . ARG A 1 108 ? -8.531 15.117 15.164 1 93.94 108 ARG A O 1
ATOM 831 N N . TYR A 1 109 ? -6.355 14.891 14.672 1 95.5 109 TYR A N 1
ATOM 832 C CA . TYR A 1 109 ? -6.551 14.883 13.227 1 95.5 109 TYR A CA 1
ATOM 833 C C . TYR A 1 109 ? -5.82 13.711 12.578 1 95.5 109 TYR A C 1
ATOM 835 O O . TYR A 1 109 ? -4.961 13.086 13.211 1 95.5 109 TYR A O 1
ATOM 843 N N . ARG A 1 110 ? -6.125 13.352 11.391 1 93.38 110 ARG A N 1
ATOM 844 C CA . ARG A 1 110 ? -5.473 12.312 10.594 1 93.38 110 ARG A CA 1
ATOM 845 C C . ARG A 1 110 ? -5.078 12.844 9.227 1 93.38 110 ARG A C 1
ATOM 847 O O . ARG A 1 110 ? -5.898 13.445 8.523 1 93.38 110 ARG A O 1
ATOM 854 N N . LEU A 1 111 ? -3.842 12.695 8.93 1 93.62 111 LEU A N 1
ATOM 855 C CA . LEU A 1 111 ? -3.338 13.055 7.609 1 93.62 111 LEU A CA 1
ATOM 856 C C . LEU A 1 111 ? -3.018 11.805 6.793 1 93.62 111 LEU A C 1
ATOM 858 O O . LEU A 1 111 ? -2.217 10.969 7.219 1 93.62 111 LEU A O 1
ATOM 862 N N . GLU A 1 112 ? -3.623 11.734 5.711 1 88.19 112 GLU A N 1
ATOM 863 C CA . GLU A 1 112 ? -3.451 10.609 4.805 1 88.19 112 GLU A CA 1
ATOM 864 C C . GLU A 1 112 ? -3.008 11.07 3.42 1 88.19 112 GLU A C 1
ATOM 866 O O . GLU A 1 112 ? -3.432 12.133 2.949 1 88.19 112 GLU A O 1
ATOM 871 N N . VAL A 1 113 ? -2.172 10.242 2.787 1 84.25 113 VAL A N 1
ATOM 872 C CA . VAL A 1 113 ? -1.767 10.547 1.418 1 84.25 113 VAL A CA 1
ATOM 873 C C . VAL A 1 113 ? -2.201 9.422 0.486 1 84.25 113 VAL A C 1
ATOM 875 O O . VAL A 1 113 ? -2 8.242 0.792 1 84.25 113 VAL A O 1
ATOM 878 N N . ARG A 1 114 ? -2.76 9.805 -0.566 1 78.12 114 ARG A N 1
ATOM 879 C CA . ARG A 1 114 ? -3.238 8.867 -1.578 1 78.12 114 ARG A CA 1
ATOM 880 C C . ARG A 1 114 ? -2.529 9.086 -2.91 1 78.12 114 ARG A C 1
ATOM 882 O O . ARG A 1 114 ? -2.797 10.07 -3.604 1 78.12 114 ARG A O 1
ATOM 889 N N . PRO A 1 115 ? -1.711 8.148 -3.244 1 72.5 115 PRO A N 1
ATOM 890 C CA . PRO A 1 115 ? -0.948 8.336 -4.48 1 72.5 115 PRO A CA 1
ATOM 891 C C . PRO A 1 115 ? -1.7 7.852 -5.719 1 72.5 115 PRO A C 1
ATOM 893 O O . PRO A 1 115 ? -2.475 6.895 -5.637 1 72.5 115 PRO A O 1
ATOM 896 N N . GLN A 1 116 ? -1.503 8.578 -6.816 1 71.5 116 GLN A N 1
ATOM 897 C CA . GLN A 1 116 ? -1.88 8.18 -8.164 1 71.5 116 GLN A CA 1
ATOM 898 C C . GLN A 1 116 ? -0.721 8.367 -9.141 1 71.5 116 GLN A C 1
ATOM 900 O O . GLN A 1 116 ? -0.521 9.469 -9.672 1 71.5 116 GLN A O 1
ATOM 905 N N . LEU A 1 117 ? -0.102 7.203 -9.398 1 71.12 117 LEU A N 1
ATOM 906 C CA . LEU A 1 117 ? 1.096 7.227 -10.227 1 71.12 117 LEU A CA 1
ATOM 907 C C . LEU A 1 117 ? 2.094 8.258 -9.719 1 71.12 117 LEU A C 1
ATOM 909 O O . LEU A 1 117 ? 2.6 8.141 -8.594 1 71.12 117 LEU A O 1
ATOM 913 N N . ARG A 1 118 ? 2.299 9.32 -10.438 1 74.81 118 ARG A N 1
ATOM 914 C CA . ARG A 1 118 ? 3.295 10.297 -10.016 1 74.81 118 ARG A CA 1
ATOM 915 C C . ARG A 1 118 ? 2.629 11.547 -9.445 1 74.81 118 ARG A C 1
ATOM 917 O O . ARG A 1 118 ? 3.158 12.656 -9.578 1 74.81 118 ARG A O 1
ATOM 924 N N . ARG A 1 119 ? 1.446 11.328 -8.961 1 77.5 119 ARG A N 1
ATOM 925 C CA . ARG A 1 119 ? 0.706 12.367 -8.242 1 77.5 119 ARG A CA 1
ATOM 926 C C . ARG A 1 119 ? 0.101 11.812 -6.957 1 77.5 119 ARG A C 1
ATOM 928 O O . ARG A 1 119 ? -0.076 10.602 -6.816 1 77.5 119 ARG A O 1
ATOM 935 N N . ALA A 1 120 ? -0.136 12.828 -6.059 1 79.88 120 ALA A N 1
ATOM 936 C CA . ALA A 1 120 ? -0.751 12.383 -4.812 1 79.88 120 ALA A CA 1
ATOM 937 C C . ALA A 1 120 ? -1.627 13.477 -4.211 1 79.88 120 ALA A C 1
ATOM 939 O O . ALA A 1 120 ? -1.457 14.656 -4.52 1 79.88 120 ALA A O 1
ATOM 940 N N . LEU A 1 121 ? -2.537 12.992 -3.484 1 82.31 121 LEU A N 1
ATOM 941 C CA . LEU A 1 121 ? -3.428 13.852 -2.715 1 82.31 121 LEU A CA 1
ATOM 942 C C . LEU A 1 121 ? -3.262 13.609 -1.219 1 82.31 121 LEU A C 1
ATOM 944 O O . LEU A 1 121 ? -3.271 12.461 -0.768 1 82.31 121 LEU A O 1
ATOM 948 N N . ALA A 1 122 ? -3.027 14.727 -0.51 1 88.5 122 ALA A N 1
ATOM 949 C CA . ALA A 1 122 ? -3.029 14.641 0.948 1 88.5 122 ALA A CA 1
ATOM 950 C C . ALA A 1 122 ? -4.355 15.125 1.523 1 88.5 122 ALA A C 1
ATOM 952 O O . ALA A 1 122 ? -4.859 16.188 1.136 1 88.5 122 ALA A O 1
ATOM 953 N N . LEU A 1 123 ? -4.891 14.32 2.41 1 89.44 123 LEU A N 1
ATOM 954 C CA . LEU A 1 123 ? -6.168 14.617 3.047 1 89.44 123 LEU A CA 1
ATOM 955 C C . LEU A 1 123 ? -6.012 14.719 4.559 1 89.44 123 LEU A C 1
ATOM 957 O O . LEU A 1 123 ? -5.441 13.82 5.191 1 89.44 123 LEU A O 1
ATOM 961 N N . LEU A 1 124 ? -6.445 15.797 5.07 1 93.75 124 LEU A N 1
ATOM 962 C CA . LEU A 1 124 ? -6.504 15.977 6.516 1 93.75 124 LEU A CA 1
ATOM 963 C C . LEU A 1 124 ? -7.934 15.828 7.023 1 93.75 124 LEU A C 1
ATOM 965 O O . LEU A 1 124 ? -8.844 16.516 6.547 1 93.75 124 LEU A O 1
ATOM 969 N N . SER A 1 125 ? -8.172 14.961 7.98 1 93.75 125 SER A N 1
ATOM 970 C CA . SER A 1 125 ? -9.492 14.75 8.555 1 93.75 125 SER A CA 1
ATOM 971 C C . SER A 1 125 ? -9.484 14.984 10.062 1 93.75 125 SER A C 1
ATOM 973 O O . SER A 1 125 ? -8.453 14.82 10.719 1 93.75 125 SER A O 1
ATOM 975 N N . ASP A 1 126 ? -10.625 15.398 10.539 1 94.69 126 ASP A N 1
ATOM 976 C CA . ASP A 1 126 ? -10.766 15.531 11.984 1 94.69 126 ASP A CA 1
ATOM 977 C C . ASP A 1 126 ? -11.156 14.203 12.625 1 94.69 126 ASP A C 1
ATOM 979 O O . ASP A 1 126 ? -11.156 13.164 11.961 1 94.69 126 ASP A O 1
ATOM 983 N N . GLU A 1 127 ? -11.383 14.289 13.891 1 90.5 127 GLU A N 1
ATOM 984 C CA . GLU A 1 127 ? -11.625 13.078 14.672 1 90.5 127 GLU A CA 1
ATOM 985 C C . GLU A 1 127 ? -12.914 12.391 14.219 1 90.5 127 GLU A C 1
ATOM 987 O O . GLU A 1 127 ? -13.109 11.203 14.484 1 90.5 127 GLU A O 1
ATOM 992 N N . ARG A 1 128 ? -13.82 13.109 13.633 1 89.31 128 ARG A N 1
ATOM 993 C CA . ARG A 1 128 ? -15.086 12.539 13.164 1 89.31 128 ARG A CA 1
ATOM 994 C C . ARG A 1 128 ? -14.93 11.945 11.766 1 89.31 128 ARG A C 1
ATOM 996 O O . ARG A 1 128 ? -15.891 11.406 11.211 1 89.31 128 ARG A O 1
ATOM 1003 N N . GLY A 1 129 ? -13.695 12.188 11.195 1 88.19 129 GLY A N 1
ATOM 1004 C CA . GLY A 1 129 ? -13.469 11.664 9.859 1 88.19 129 GLY A CA 1
ATOM 1005 C C . GLY A 1 129 ? -13.812 12.648 8.766 1 88.19 129 GLY A C 1
ATOM 1006 O O . GLY A 1 129 ? -13.812 12.305 7.578 1 88.19 129 GLY A O 1
ATOM 1007 N N . GLU A 1 130 ? -14.219 13.828 9.133 1 88.94 130 GLU A N 1
ATOM 1008 C CA . GLU A 1 130 ? -14.531 14.867 8.156 1 88.94 130 GLU A CA 1
ATOM 1009 C C . GLU A 1 130 ? -13.258 15.492 7.586 1 88.94 130 GLU A C 1
ATOM 1011 O O . GLU A 1 130 ? -12.398 15.945 8.336 1 88.94 130 GLU A O 1
ATOM 1016 N N . VAL A 1 131 ? -13.227 15.445 6.246 1 91.38 131 VAL A N 1
ATOM 1017 C CA . VAL A 1 131 ? -12.078 16.078 5.602 1 91.38 131 VAL A CA 1
ATOM 1018 C C . VAL A 1 131 ? -12.156 17.594 5.793 1 91.38 131 VAL A C 1
ATOM 1020 O O . VAL A 1 131 ? -13.125 18.234 5.375 1 91.38 131 VAL A O 1
ATOM 1023 N N . VAL A 1 132 ? -11.156 18.188 6.391 1 96.06 132 VAL A N 1
ATOM 1024 C CA . VAL A 1 132 ? -11.195 19.609 6.723 1 96.06 132 VAL A CA 1
ATOM 1025 C C . VAL A 1 132 ? -10.195 20.375 5.852 1 96.06 132 VAL A C 1
ATOM 1027 O O . VAL A 1 132 ? -10.266 21.594 5.75 1 96.06 132 VAL A O 1
ATOM 1030 N N . ALA A 1 133 ? -9.273 19.625 5.246 1 94.31 133 ALA A N 1
ATOM 1031 C CA . ALA A 1 133 ? -8.312 20.234 4.328 1 94.31 133 ALA A CA 1
ATOM 1032 C C . ALA A 1 133 ? -7.734 19.203 3.367 1 94.31 133 ALA A C 1
ATOM 1034 O O . ALA A 1 133 ? -7.77 18 3.639 1 94.31 133 ALA A O 1
ATOM 1035 N N . ARG A 1 134 ? -7.215 19.656 2.264 1 89.81 134 ARG A N 1
ATOM 1036 C CA . ARG A 1 134 ? -6.578 18.812 1.258 1 89.81 134 ARG A CA 1
ATOM 1037 C C . ARG A 1 134 ? -5.449 19.562 0.553 1 89.81 134 ARG A C 1
ATOM 1039 O O . ARG A 1 134 ? -5.445 20.797 0.513 1 89.81 134 ARG A O 1
ATOM 1046 N N . SER A 1 135 ? -4.57 18.719 0.117 1 87.69 135 SER A N 1
ATOM 1047 C CA . SER A 1 135 ? -3.541 19.312 -0.724 1 87.69 135 SER A CA 1
ATOM 1048 C C . SER A 1 135 ? -4.062 19.578 -2.133 1 87.69 135 SER A C 1
ATOM 1050 O O . SER A 1 135 ? -5.191 19.203 -2.463 1 87.69 135 SER A O 1
ATOM 1052 N N . ASN A 1 136 ? -3.232 20.344 -2.836 1 75.88 136 ASN A N 1
ATOM 1053 C CA . ASN A 1 136 ? -3.545 20.547 -4.246 1 75.88 136 ASN A CA 1
ATOM 1054 C C . ASN A 1 136 ? -3.035 19.391 -5.102 1 75.88 136 ASN A C 1
ATOM 1056 O O . ASN A 1 136 ? -1.83 19.25 -5.32 1 75.88 136 ASN A O 1
ATOM 1060 N N . PHE A 1 137 ? -3.932 18.625 -5.578 1 67.31 137 PHE A N 1
ATOM 1061 C CA . PHE A 1 137 ? -3.586 17.453 -6.363 1 67.31 137 PHE A CA 1
ATOM 1062 C C . PHE A 1 137 ? -2.809 17.844 -7.613 1 67.31 137 PHE A C 1
ATOM 1064 O O . PHE A 1 137 ? -1.884 17.125 -8.023 1 67.31 137 PHE A O 1
ATOM 1071 N N . GLN A 1 138 ? -3.164 18.969 -8.211 1 62.34 138 GLN A N 1
ATOM 1072 C CA . GLN A 1 138 ? -2.609 19.375 -9.5 1 62.34 138 GLN A CA 1
ATOM 1073 C C . GLN A 1 138 ? -1.154 19.812 -9.359 1 62.34 138 GLN A C 1
ATOM 1075 O O . GLN A 1 138 ? -0.383 19.734 -10.32 1 62.34 138 GLN A O 1
ATOM 1080 N N . THR A 1 139 ? -0.831 20.203 -8.211 1 57.94 139 THR A N 1
ATOM 1081 C CA . THR A 1 139 ? 0.519 20.75 -8.07 1 57.94 139 THR A CA 1
ATOM 1082 C C . THR A 1 139 ? 1.417 19.766 -7.328 1 57.94 139 THR A C 1
ATOM 1084 O O . THR A 1 139 ? 2.473 20.141 -6.816 1 57.94 139 THR A O 1
ATOM 1087 N N . SER A 1 140 ? 0.936 18.594 -7.293 1 63.97 140 SER A N 1
ATOM 1088 C CA . SER A 1 140 ? 1.744 17.594 -6.586 1 63.97 140 SER A CA 1
ATOM 1089 C C . SER A 1 140 ? 3.012 17.266 -7.363 1 63.97 140 SER A C 1
ATOM 1091 O O . SER A 1 140 ? 2.992 17.203 -8.594 1 63.97 140 SER A O 1
ATOM 1093 N N . ARG A 1 141 ? 4.23 17.453 -6.742 1 61.97 141 ARG A N 1
ATOM 1094 C CA . ARG A 1 141 ? 5.539 17.125 -7.289 1 61.97 141 ARG A CA 1
ATOM 1095 C C . ARG A 1 141 ? 5.965 15.719 -6.859 1 61.97 141 ARG A C 1
ATOM 1097 O O . ARG A 1 141 ? 6.312 15.5 -5.695 1 61.97 141 ARG A O 1
ATOM 1104 N N . CYS A 1 142 ? 5.762 14.758 -7.648 1 73.56 142 CYS A N 1
ATOM 1105 C CA . CYS A 1 142 ? 6.258 13.43 -7.312 1 73.56 142 CYS A CA 1
ATOM 1106 C C . CYS A 1 142 ? 7.32 12.977 -8.305 1 73.56 142 CYS A C 1
ATOM 1108 O O . CYS A 1 142 ? 7.09 12.055 -9.086 1 73.56 142 CYS A O 1
ATOM 1110 N N . PRO A 1 143 ? 8.539 13.766 -8.297 1 61.06 143 PRO A N 1
ATOM 1111 C CA . PRO A 1 143 ? 9.57 13.352 -9.25 1 61.06 143 PRO A CA 1
ATOM 1112 C C . PRO A 1 143 ? 10.18 11.992 -8.914 1 61.06 143 PRO A C 1
ATOM 1114 O O . PRO A 1 143 ? 10.234 11.609 -7.742 1 61.06 143 PRO A O 1
ATOM 1117 N N . PRO A 1 144 ? 10.445 11.172 -9.984 1 54.38 144 PRO A N 1
ATOM 1118 C CA . PRO A 1 144 ? 11.227 9.953 -9.727 1 54.38 144 PRO A CA 1
ATOM 1119 C C . PRO A 1 144 ? 12.641 10.258 -9.25 1 54.38 144 PRO A C 1
ATOM 1121 O O . PRO A 1 144 ? 13.18 11.336 -9.539 1 54.38 144 PRO A O 1
ATOM 1124 N N . TYR A 1 145 ? 13.086 9.531 -8.18 1 51.28 145 TYR A N 1
ATOM 1125 C CA . TYR A 1 145 ? 14.5 9.703 -7.875 1 51.28 145 TYR A CA 1
ATOM 1126 C C . TYR A 1 145 ? 15.375 8.906 -8.836 1 51.28 145 TYR A C 1
ATOM 1128 O O . TYR A 1 145 ? 14.969 7.84 -9.312 1 51.28 145 TYR A O 1
ATOM 1136 N N . MET B 1 1 ? 47.719 -26.859 35.062 1 35.53 1 MET B N 1
ATOM 1137 C CA . MET B 1 1 ? 47.281 -25.625 34.406 1 35.53 1 MET B CA 1
ATOM 1138 C C . MET B 1 1 ? 45.812 -25.719 34 1 35.53 1 MET B C 1
ATOM 1140 O O . MET B 1 1 ? 45.469 -26.484 33.094 1 35.53 1 MET B O 1
ATOM 1144 N N . ARG B 1 2 ? 44.875 -25.703 35.031 1 43.75 2 ARG B N 1
ATOM 1145 C CA . ARG B 1 2 ? 43.438 -25.766 34.969 1 43.75 2 ARG B CA 1
ATOM 1146 C C . ARG B 1 2 ? 42.875 -24.656 34.062 1 43.75 2 ARG B C 1
ATOM 1148 O O . ARG B 1 2 ? 43.188 -23.469 34.281 1 43.75 2 ARG B O 1
ATOM 1155 N N . PRO B 1 3 ? 42.562 -24.922 32.75 1 46.75 3 PRO B N 1
ATOM 1156 C CA . PRO B 1 3 ? 42.031 -23.906 31.844 1 46.75 3 PRO B CA 1
ATOM 1157 C C . PRO B 1 3 ? 40.781 -23.203 32.406 1 46.75 3 PRO B C 1
ATOM 1159 O O . PRO B 1 3 ? 39.969 -23.828 33.062 1 46.75 3 PRO B O 1
ATOM 1162 N N . LEU B 1 4 ? 41.031 -22 33.031 1 49.62 4 LEU B N 1
ATOM 1163 C CA . LEU B 1 4 ? 39.938 -21.062 33.375 1 49.62 4 LEU B CA 1
ATOM 1164 C C . LEU B 1 4 ? 39.031 -20.844 32.188 1 49.62 4 LEU B C 1
ATOM 1166 O O . LEU B 1 4 ? 39.438 -20.312 31.156 1 49.62 4 LEU B O 1
ATOM 1170 N N . THR B 1 5 ? 38.156 -21.781 31.938 1 48.41 5 THR B N 1
ATOM 1171 C CA . THR B 1 5 ? 37.062 -21.625 30.984 1 48.41 5 THR B CA 1
ATOM 1172 C C . THR B 1 5 ? 36.281 -20.344 31.25 1 48.41 5 THR B C 1
ATOM 1174 O O . THR B 1 5 ? 35.625 -20.234 32.281 1 48.41 5 THR B O 1
ATOM 1177 N N . ARG B 1 6 ? 36.781 -19.109 30.906 1 45.38 6 ARG B N 1
ATOM 1178 C CA . ARG B 1 6 ? 36.094 -17.844 30.953 1 45.38 6 ARG B CA 1
ATOM 1179 C C . ARG B 1 6 ? 34.719 -17.938 30.297 1 45.38 6 ARG B C 1
ATOM 1181 O O . ARG B 1 6 ? 34.625 -18.266 29.109 1 45.38 6 ARG B O 1
ATOM 1188 N N . LEU B 1 7 ? 33.719 -18.297 31.094 1 47.12 7 LEU B N 1
ATOM 1189 C CA . LEU B 1 7 ? 32.312 -18.188 30.672 1 47.12 7 LEU B CA 1
ATOM 1190 C C . LEU B 1 7 ? 32.031 -16.766 30.203 1 47.12 7 LEU B C 1
ATOM 1192 O O . LEU B 1 7 ? 32 -15.828 31 1 47.12 7 LEU B O 1
ATOM 1196 N N . VAL B 1 8 ? 32.5 -16.328 28.953 1 49.91 8 VAL B N 1
ATOM 1197 C CA . VAL B 1 8 ? 32.094 -15.062 28.359 1 49.91 8 VAL B CA 1
ATOM 1198 C C . VAL B 1 8 ? 30.578 -14.961 28.328 1 49.91 8 VAL B C 1
ATOM 1200 O O . VAL B 1 8 ? 29.906 -15.82 27.75 1 49.91 8 VAL B O 1
ATOM 1203 N N . PRO B 1 9 ? 29.938 -14.25 29.297 1 49.28 9 PRO B N 1
ATOM 1204 C CA . PRO B 1 9 ? 28.484 -14.016 29.188 1 49.28 9 PRO B CA 1
ATOM 1205 C C . PRO B 1 9 ? 28.094 -13.422 27.828 1 49.28 9 PRO B C 1
ATOM 1207 O O . PRO B 1 9 ? 28.703 -12.438 27.391 1 49.28 9 PRO B O 1
ATOM 1210 N N . LEU B 1 10 ? 27.656 -14.258 26.859 1 48.75 10 LEU B N 1
ATOM 1211 C CA . LEU B 1 10 ? 27.016 -13.797 25.625 1 48.75 10 LEU B CA 1
ATOM 1212 C C . LEU B 1 10 ? 25.891 -12.812 25.938 1 48.75 10 LEU B C 1
ATOM 1214 O O . LEU B 1 10 ? 24.859 -13.203 26.5 1 48.75 10 LEU B O 1
ATOM 1218 N N . ALA B 1 11 ? 26.172 -11.539 26.312 1 42.47 11 ALA B N 1
ATOM 1219 C CA . ALA B 1 11 ? 25.188 -10.461 26.422 1 42.47 11 ALA B CA 1
ATOM 1220 C C . ALA B 1 11 ? 24.312 -10.406 25.172 1 42.47 11 ALA B C 1
ATOM 1222 O O . ALA B 1 11 ? 24.797 -10.172 24.062 1 42.47 11 ALA B O 1
ATOM 1223 N N . LEU B 1 12 ? 23.234 -11.164 25.141 1 43.38 12 LEU B N 1
ATOM 1224 C CA . LEU B 1 12 ? 22.188 -11.008 24.141 1 43.38 12 LEU B CA 1
ATOM 1225 C C . LEU B 1 12 ? 21.766 -9.547 24.031 1 43.38 12 LEU B C 1
ATOM 1227 O O . LEU B 1 12 ? 21.109 -9.016 24.938 1 43.38 12 LEU B O 1
ATOM 1231 N N . LEU B 1 13 ? 22.578 -8.688 23.406 1 43.09 13 LEU B N 1
ATOM 1232 C CA . LEU B 1 13 ? 22.141 -7.344 23.062 1 43.09 13 LEU B CA 1
ATOM 1233 C C . LEU B 1 13 ? 20.781 -7.383 22.359 1 43.09 13 LEU B C 1
ATOM 1235 O O . LEU B 1 13 ? 20.672 -7.922 21.25 1 43.09 13 LEU B O 1
ATOM 1239 N N . LEU B 1 14 ? 19.703 -7.547 23.094 1 38.69 14 LEU B N 1
ATOM 1240 C CA . LEU B 1 14 ? 18.375 -7.277 22.547 1 38.69 14 LEU B CA 1
ATOM 1241 C C . LEU B 1 14 ? 18.359 -5.945 21.797 1 38.69 14 LEU B C 1
ATOM 1243 O O . LEU B 1 14 ? 18.5 -4.887 22.422 1 38.69 14 LEU B O 1
ATOM 1247 N N . LEU B 1 15 ? 19.016 -5.805 20.594 1 44.94 15 LEU B N 1
ATOM 1248 C CA . LEU B 1 15 ? 18.766 -4.633 19.75 1 44.94 15 LEU B CA 1
ATOM 1249 C C . LEU B 1 15 ? 17.281 -4.316 19.672 1 44.94 15 LEU B C 1
ATOM 1251 O O . LEU B 1 15 ? 16.516 -5.07 19.047 1 44.94 15 LEU B O 1
ATOM 1255 N N . ALA B 1 16 ? 16.656 -3.98 20.625 1 38.97 16 ALA B N 1
ATOM 1256 C CA . ALA B 1 16 ? 15.297 -3.436 20.547 1 38.97 16 ALA B CA 1
ATOM 1257 C C . ALA B 1 16 ? 15.195 -2.396 19.438 1 38.97 16 ALA B C 1
ATOM 1259 O O . ALA B 1 16 ? 15.672 -1.27 19.578 1 38.97 16 ALA B O 1
ATOM 1260 N N . GLY B 1 17 ? 15.594 -2.619 18.266 1 43.09 17 GLY B N 1
ATOM 1261 C CA . GLY B 1 17 ? 15.359 -1.637 17.219 1 43.09 17 GLY B CA 1
ATOM 1262 C C . GLY B 1 17 ? 13.969 -1.031 17.281 1 43.09 17 GLY B C 1
ATOM 1263 O O . GLY B 1 17 ? 13.438 -0.581 16.25 1 43.09 17 GLY B O 1
ATOM 1264 N N . CYS B 1 18 ? 12.992 -1.288 18.109 1 47.72 18 CYS B N 1
ATOM 1265 C CA . CYS B 1 18 ? 11.57 -0.957 18.141 1 47.72 18 CYS B CA 1
ATOM 1266 C C . CYS B 1 18 ? 11.359 0.548 18.031 1 47.72 18 CYS B C 1
ATOM 1268 O O . CYS B 1 18 ? 12.078 1.326 18.656 1 47.72 18 CYS B O 1
ATOM 1270 N N . ALA B 1 19 ? 11.117 1.212 16.953 1 56.31 19 ALA B N 1
ATOM 1271 C CA . ALA B 1 19 ? 10.727 2.617 17.016 1 56.31 19 ALA B CA 1
ATOM 1272 C C . ALA B 1 19 ? 10.047 2.941 18.344 1 56.31 19 ALA B C 1
ATOM 1274 O O . ALA B 1 19 ? 9.227 2.162 18.844 1 56.31 19 ALA B O 1
ATOM 1275 N N . GLY B 1 20 ? 10.758 3.541 19.281 1 58.34 20 GLY B N 1
ATOM 1276 C CA . GLY B 1 20 ? 10.172 3.861 20.578 1 58.34 20 GLY B CA 1
ATOM 1277 C C . GLY B 1 20 ? 8.719 4.285 20.484 1 58.34 20 GLY B C 1
ATOM 1278 O O . 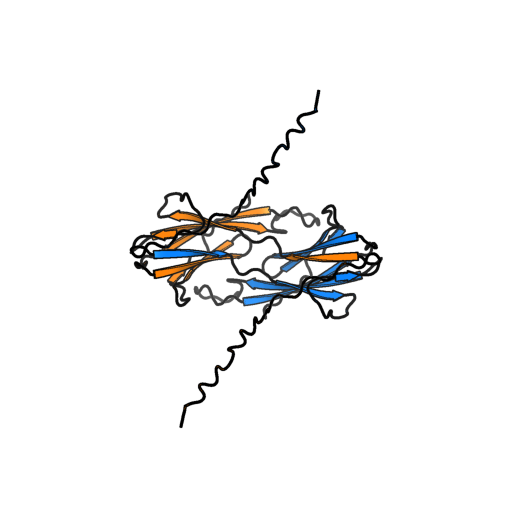GLY B 1 20 ? 8.234 4.648 19.406 1 58.34 20 GLY B O 1
ATOM 1279 N N . PRO B 1 21 ? 7.945 4.051 21.531 1 72.88 21 PRO B N 1
ATOM 1280 C CA . PRO B 1 21 ? 6.527 4.406 21.578 1 72.88 21 PRO B CA 1
ATOM 1281 C C . PRO B 1 21 ? 6.273 5.875 21.25 1 72.88 21 PRO B C 1
ATOM 1283 O O . PRO B 1 21 ? 7.141 6.723 21.484 1 72.88 21 PRO B O 1
ATOM 1286 N N . LEU B 1 22 ? 5.242 6.242 20.406 1 75.81 22 LEU B N 1
ATOM 1287 C CA . LEU B 1 22 ? 4.82 7.621 20.172 1 75.81 22 LEU B CA 1
ATOM 1288 C C . LEU B 1 22 ? 4.645 8.359 21.5 1 75.81 22 LEU B C 1
ATOM 1290 O O . LEU B 1 22 ? 4.16 7.785 22.484 1 75.81 22 LEU B O 1
ATOM 1294 N N . PRO B 1 23 ? 5.184 9.562 21.656 1 85.5 23 PRO B N 1
ATOM 1295 C CA . PRO B 1 23 ? 4.926 10.328 22.875 1 85.5 23 PRO B CA 1
ATOM 1296 C C . PRO B 1 23 ? 3.441 10.594 23.109 1 85.5 23 PRO B C 1
ATOM 1298 O O . PRO B 1 23 ? 2.633 10.43 22.188 1 85.5 23 PRO B O 1
ATOM 1301 N N . GLN B 1 24 ? 3.121 11 24.422 1 87.38 24 GLN B N 1
ATOM 1302 C CA . GLN B 1 24 ? 1.749 11.398 24.703 1 87.38 24 GLN B CA 1
ATOM 1303 C C . GLN B 1 24 ? 1.438 12.766 24.094 1 87.38 24 GLN B C 1
ATOM 1305 O O . GLN B 1 24 ? 2.234 13.695 24.203 1 87.38 24 GLN B O 1
ATOM 1310 N N . PRO B 1 25 ? 0.309 12.852 23.516 1 88.88 25 PRO B N 1
ATOM 1311 C CA . PRO B 1 25 ? -0.069 14.148 22.938 1 88.88 25 PRO B CA 1
ATOM 1312 C C . PRO B 1 25 ? -0.159 15.242 24 1 88.88 25 PRO B C 1
ATOM 1314 O O . PRO B 1 25 ? -0.61 14.992 25.125 1 88.88 25 PRO B O 1
ATOM 1317 N N . ASP B 1 26 ? 0.3 16.469 23.703 1 92.25 26 ASP B N 1
ATOM 1318 C CA . ASP B 1 26 ? 0.115 17.656 24.531 1 92.25 26 ASP B CA 1
ATOM 1319 C C . ASP B 1 26 ? -1.322 18.172 24.438 1 92.25 26 ASP B C 1
ATOM 1321 O O . ASP B 1 26 ? -1.79 18.547 23.359 1 92.25 26 ASP B O 1
ATOM 1325 N N . PRO B 1 27 ? -2.002 18.297 25.594 1 93.31 27 PRO B N 1
ATOM 1326 C CA . PRO B 1 27 ? -3.404 18.734 25.547 1 93.31 27 PRO B CA 1
ATOM 1327 C C . PRO B 1 27 ? -3.566 20.188 25.109 1 93.31 27 PRO B C 1
ATOM 1329 O O . PRO B 1 27 ? -4.68 20.609 24.797 1 93.31 27 PRO B O 1
ATOM 1332 N N . GLN B 1 28 ? -2.562 20.953 25.156 1 95.94 28 GLN B N 1
ATOM 1333 C CA . GLN B 1 28 ? -2.641 22.344 24.734 1 95.94 28 GLN B CA 1
ATOM 1334 C C . GLN B 1 28 ? -2.363 22.484 23.234 1 95.94 28 GLN B C 1
ATOM 1336 O O . GLN B 1 28 ? -2.338 23.609 22.719 1 95.94 28 GLN B O 1
ATOM 1341 N N . MET B 1 29 ? -2.131 21.328 22.594 1 96.5 29 MET B N 1
ATOM 1342 C CA . MET B 1 29 ? -1.821 21.328 21.172 1 96.5 29 MET B CA 1
ATOM 1343 C C . MET B 1 29 ? -2.709 20.344 20.422 1 96.5 29 MET B C 1
ATOM 1345 O O . MET B 1 29 ? -3.457 19.578 21.031 1 96.5 29 MET B O 1
ATOM 1349 N N . ALA B 1 30 ? -2.721 20.484 19.078 1 96.44 30 ALA B N 1
ATOM 1350 C CA . ALA B 1 30 ? -3.395 19.531 18.203 1 96.44 30 ALA B CA 1
ATOM 1351 C C . ALA B 1 30 ? -2.443 18.422 17.781 1 96.44 30 ALA B C 1
ATOM 1353 O O . ALA B 1 30 ? -1.262 18.672 17.516 1 96.44 30 ALA B O 1
ATOM 1354 N N . TRP B 1 31 ? -2.943 17.266 17.703 1 95.75 31 TRP B N 1
ATOM 1355 C CA . TRP B 1 31 ? -2.174 16.094 17.297 1 95.75 31 TRP B CA 1
ATOM 1356 C C . TRP B 1 31 ? -2.633 15.586 15.93 1 95.75 31 TRP B C 1
ATOM 1358 O O . TRP B 1 31 ? -3.832 15.422 15.695 1 95.75 31 TRP B O 1
ATOM 1368 N N . VAL B 1 32 ? -1.645 15.445 15.039 1 96 32 VAL B N 1
ATOM 1369 C CA . VAL B 1 32 ? -1.958 14.914 13.711 1 96 32 VAL B CA 1
ATOM 1370 C C . VAL B 1 32 ? -1.266 13.57 13.516 1 96 32 VAL B C 1
ATOM 1372 O O . VAL B 1 32 ? -0.037 13.5 13.414 1 96 32 VAL B O 1
ATOM 1375 N N . GLU B 1 33 ? -2.01 12.492 13.414 1 92.94 33 GLU B N 1
ATOM 1376 C CA . GLU B 1 33 ? -1.479 11.172 13.07 1 92.94 33 GLU B CA 1
ATOM 1377 C C . GLU B 1 33 ? -1.333 11.016 11.555 1 92.94 33 GLU B C 1
ATOM 1379 O O . GLU B 1 33 ? -2.148 11.531 10.789 1 92.94 33 GLU B O 1
ATOM 1384 N N . LEU B 1 34 ? -0.297 10.273 11.164 1 90.94 34 LEU B N 1
ATOM 1385 C CA . LEU B 1 34 ? -0.072 9.992 9.75 1 90.94 34 LEU B CA 1
ATOM 1386 C C . LEU B 1 34 ? -0.51 8.57 9.398 1 90.94 34 LEU B C 1
ATOM 1388 O O . LEU B 1 34 ? -0.208 7.625 10.133 1 90.94 34 LEU B O 1
ATOM 1392 N N . ARG B 1 35 ? -1.285 8.469 8.438 1 80.56 35 ARG B N 1
ATOM 1393 C CA . ARG B 1 35 ? -1.729 7.16 7.961 1 80.56 35 ARG B CA 1
ATOM 1394 C C . ARG B 1 35 ? -1.533 7.031 6.453 1 80.56 35 ARG B C 1
ATOM 1396 O O . ARG B 1 35 ? -1.921 7.918 5.691 1 80.56 35 ARG B O 1
ATOM 1403 N N . SER B 1 36 ? -0.713 6.059 6.16 1 70.88 36 SER B N 1
ATOM 1404 C CA . SER B 1 36 ? -0.595 5.785 4.734 1 70.88 36 SER B CA 1
ATOM 1405 C C . SER B 1 36 ? -1.858 5.125 4.191 1 70.88 36 SER B C 1
ATOM 1407 O O . SER B 1 36 ? -2.666 4.598 4.957 1 70.88 36 SER B O 1
ATOM 1409 N N . ALA B 1 37 ? -2.229 5.438 2.949 1 59.03 37 ALA B N 1
ATOM 1410 C CA . ALA B 1 37 ? -3.395 4.805 2.336 1 59.03 37 ALA B CA 1
ATOM 1411 C C . ALA B 1 37 ? -3.449 3.316 2.662 1 59.03 37 ALA B C 1
ATOM 1413 O O . ALA B 1 37 ? -2.414 2.689 2.904 1 59.03 37 ALA B O 1
ATOM 1414 N N . PRO B 1 38 ? -4.762 3.033 2.918 1 54.06 38 PRO B N 1
ATOM 1415 C CA . PRO B 1 38 ? -4.934 1.637 3.324 1 54.06 38 PRO B CA 1
ATOM 1416 C C . PRO B 1 38 ? -4.125 0.669 2.463 1 54.06 38 PRO B C 1
ATOM 1418 O O . PRO B 1 38 ? -3.873 0.946 1.286 1 54.06 38 PRO B O 1
ATOM 1421 N N . ALA B 1 39 ? -3.723 -0.251 3.172 1 58 39 ALA B N 1
ATOM 1422 C CA . ALA B 1 39 ? -2.943 -1.369 2.65 1 58 39 ALA B CA 1
ATOM 1423 C C . ALA B 1 39 ? -3.717 -2.123 1.572 1 58 39 ALA B C 1
ATOM 1425 O O . ALA B 1 39 ? -4.949 -2.152 1.591 1 58 39 ALA B O 1
ATOM 1426 N N . ASN B 1 40 ? -3.314 -2.285 0.441 1 70 40 ASN B N 1
ATOM 1427 C CA . ASN B 1 40 ? -3.832 -3.188 -0.582 1 70 40 ASN B CA 1
ATOM 1428 C C . ASN B 1 40 ? -3.912 -4.625 -0.075 1 70 40 ASN B C 1
ATOM 1430 O O . ASN B 1 40 ? -3.262 -4.977 0.912 1 70 40 ASN B O 1
ATOM 1434 N N . THR B 1 41 ? -5.031 -5.34 -0.464 1 79.75 41 THR B N 1
ATOM 1435 C CA . THR B 1 41 ? -5.176 -6.754 -0.15 1 79.75 41 THR B CA 1
ATOM 1436 C C . THR B 1 41 ? -4.859 -7.613 -1.37 1 79.75 41 THR B C 1
ATOM 1438 O O . THR B 1 41 ? -5.359 -7.352 -2.467 1 79.75 41 THR B O 1
ATOM 1441 N N . LEU B 1 42 ? -3.99 -8.508 -1.16 1 88.31 42 LEU B N 1
ATOM 1442 C CA . LEU B 1 42 ? -3.666 -9.508 -2.172 1 88.31 42 LEU B CA 1
ATOM 1443 C C . LEU B 1 42 ? -4.047 -10.906 -1.694 1 88.31 42 LEU B C 1
ATOM 1445 O O . LEU B 1 42 ? -3.523 -11.391 -0.687 1 88.31 42 LEU B O 1
ATOM 1449 N N . LEU B 1 43 ? -4.984 -11.531 -2.432 1 91.06 43 LEU B N 1
ATOM 1450 C CA . LEU B 1 43 ? -5.453 -12.859 -2.074 1 91.06 43 LEU B CA 1
ATOM 1451 C C . LEU B 1 43 ? -5.34 -13.812 -3.262 1 91.06 43 LEU B C 1
ATOM 1453 O O . LEU B 1 43 ? -5.598 -13.422 -4.402 1 91.06 43 LEU B O 1
ATOM 1457 N N . ALA B 1 44 ? -4.938 -15.055 -2.965 1 94.88 44 ALA B N 1
ATOM 1458 C CA . ALA B 1 44 ? -5.066 -16.125 -3.949 1 94.88 44 ALA B CA 1
ATOM 1459 C C . ALA B 1 44 ? -6.531 -16.422 -4.238 1 94.88 44 ALA B C 1
ATOM 1461 O O . ALA B 1 44 ? -7.316 -16.688 -3.32 1 94.88 44 ALA B O 1
ATOM 1462 N N . GLU B 1 45 ? -6.852 -16.438 -5.496 1 93.62 45 GLU B N 1
ATOM 1463 C CA . GLU B 1 45 ? -8.258 -16.578 -5.879 1 93.62 45 GLU B CA 1
ATOM 1464 C C . GLU B 1 45 ? -8.523 -17.953 -6.488 1 93.62 45 GLU B C 1
ATOM 1466 O O . GLU B 1 45 ? -9.43 -18.656 -6.055 1 93.62 45 GLU B O 1
ATOM 1471 N N . ARG B 1 46 ? -7.777 -18.266 -7.574 1 95.81 46 ARG B N 1
ATOM 1472 C CA . ARG B 1 46 ? -7.969 -19.531 -8.266 1 95.81 46 ARG B CA 1
ATOM 1473 C C . ARG B 1 46 ? -6.629 -20.188 -8.594 1 95.81 46 ARG B C 1
ATOM 1475 O O . ARG B 1 46 ? -5.641 -19.484 -8.844 1 95.81 46 ARG B O 1
ATOM 1482 N N . LEU B 1 47 ? -6.613 -21.484 -8.633 1 97.31 47 LEU B N 1
ATOM 1483 C CA . LEU B 1 47 ? -5.527 -22.328 -9.117 1 97.31 47 LEU B CA 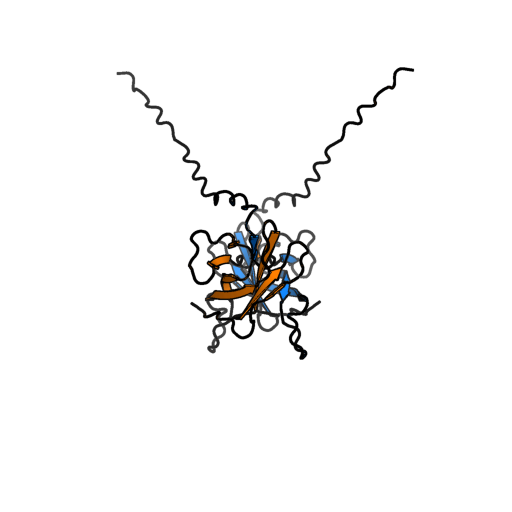1
ATOM 1484 C C . LEU B 1 47 ? -5.996 -23.203 -10.273 1 97.31 47 LEU B C 1
ATOM 1486 O O . LEU B 1 47 ? -6.871 -24.062 -10.094 1 97.31 47 LEU B O 1
ATOM 1490 N N . ASP B 1 48 ? -5.422 -22.969 -11.453 1 97.69 48 ASP B N 1
ATOM 1491 C CA . ASP B 1 48 ? -5.832 -23.703 -12.648 1 97.69 48 ASP B CA 1
ATOM 1492 C C . ASP B 1 48 ? -7.344 -23.641 -12.844 1 97.69 48 ASP B C 1
ATOM 1494 O O . ASP B 1 48 ? -7.984 -24.656 -13.117 1 97.69 48 ASP B O 1
ATOM 1498 N N . GLY B 1 49 ? -7.859 -22.469 -12.555 1 95.44 49 GLY B N 1
ATOM 1499 C CA . GLY B 1 49 ? -9.266 -22.219 -12.836 1 95.44 49 GLY B CA 1
ATOM 1500 C C . GLY B 1 49 ? -10.18 -22.578 -11.68 1 95.44 49 GLY B C 1
ATOM 1501 O O . GLY B 1 49 ? -11.367 -22.234 -11.695 1 95.44 49 GLY B O 1
ATOM 1502 N N . GLU B 1 50 ? -9.688 -23.188 -10.75 1 96.38 50 GLU B N 1
ATOM 1503 C CA . GLU B 1 50 ? -10.5 -23.609 -9.609 1 96.38 50 GLU B CA 1
ATOM 1504 C C . GLU B 1 50 ? -10.352 -22.641 -8.438 1 96.38 50 GLU B C 1
ATOM 1506 O O . GLU B 1 50 ? -9.234 -22.312 -8.031 1 96.38 50 GLU B O 1
ATOM 1511 N N . ARG B 1 51 ? -11.469 -22.281 -7.863 1 95.06 51 ARG B N 1
ATOM 1512 C CA . ARG B 1 51 ? -11.445 -21.359 -6.742 1 95.06 51 ARG B CA 1
ATOM 1513 C C . ARG B 1 51 ? -10.82 -21.984 -5.508 1 95.06 51 ARG B C 1
ATOM 1515 O O . ARG B 1 51 ? -11.078 -23.156 -5.203 1 95.06 51 ARG B O 1
ATOM 1522 N N . LEU B 1 52 ? -10.016 -21.172 -4.848 1 93.5 52 LEU B N 1
ATOM 1523 C CA . LEU B 1 52 ? -9.359 -21.656 -3.643 1 93.5 52 LEU B CA 1
ATOM 1524 C C . LEU B 1 52 ? -10.188 -21.328 -2.402 1 93.5 52 LEU B C 1
ATOM 1526 O O . LEU B 1 52 ? -10.844 -20.297 -2.342 1 93.5 52 LEU B O 1
ATOM 1530 N N . SER B 1 53 ? -10.078 -22.188 -1.447 1 89.38 53 SER B N 1
ATOM 1531 C CA . SER B 1 53 ? -10.75 -21.953 -0.172 1 89.38 53 SER B CA 1
ATOM 1532 C C . SER B 1 53 ? -9.914 -21.078 0.745 1 89.38 53 SER B C 1
ATOM 1534 O O . SER B 1 53 ? -10.453 -20.312 1.547 1 89.38 53 SER B O 1
ATOM 1536 N N . ASP B 1 54 ? -8.68 -21.266 0.725 1 89.12 54 ASP B N 1
ATOM 1537 C CA . ASP B 1 54 ? -7.73 -20.438 1.458 1 89.12 54 ASP B CA 1
ATOM 1538 C C . ASP B 1 54 ? -6.922 -19.562 0.506 1 89.12 54 ASP B C 1
ATOM 1540 O O . ASP B 1 54 ? -6.062 -20.062 -0.227 1 89.12 54 ASP B O 1
ATOM 1544 N N . GLY B 1 55 ? -7.16 -18.281 0.602 1 91.56 55 GLY B N 1
ATOM 1545 C CA . GLY B 1 55 ? -6.559 -17.359 -0.339 1 91.56 55 GLY B CA 1
ATOM 1546 C C . GLY B 1 55 ? -5.254 -16.766 0.158 1 91.56 55 GLY B C 1
ATOM 1547 O O . GLY B 1 55 ? -4.711 -15.844 -0.452 1 91.56 55 GLY B O 1
ATOM 1548 N N . ARG B 1 56 ? -4.602 -17.328 1.231 1 89.25 56 ARG B N 1
ATOM 1549 C CA . ARG B 1 56 ? -3.424 -16.703 1.825 1 89.25 56 ARG B CA 1
ATOM 1550 C C . ARG B 1 56 ? -2.148 -17.172 1.127 1 89.25 56 ARG B C 1
ATOM 1552 O O . ARG B 1 56 ? -1.097 -16.531 1.267 1 89.25 56 ARG B O 1
ATOM 1559 N N . TYR B 1 57 ? -2.223 -18.312 0.312 1 93.5 57 TYR B N 1
ATOM 1560 C CA . TYR B 1 57 ? -1.08 -18.906 -0.365 1 93.5 57 TYR B CA 1
ATOM 1561 C C . TYR B 1 57 ? -1.536 -19.797 -1.522 1 93.5 57 TYR B C 1
ATOM 1563 O O . TYR B 1 57 ? -2.73 -20.062 -1.675 1 93.5 57 TYR B O 1
ATOM 1571 N N . PHE B 1 58 ? -0.538 -20.188 -2.328 1 96.69 58 PHE B N 1
ATOM 1572 C CA . PHE B 1 58 ? -0.725 -21.328 -3.225 1 96.69 58 PHE B CA 1
ATOM 1573 C C . PHE B 1 58 ? 0.161 -22.484 -2.811 1 96.69 58 PHE B C 1
ATOM 1575 O O . PHE B 1 58 ? 1.282 -22.297 -2.338 1 96.69 58 PHE B O 1
ATOM 1582 N N . GLN B 1 59 ? -0.361 -23.594 -2.895 1 96.56 59 GLN B N 1
ATOM 1583 C CA . GLN B 1 59 ? 0.411 -24.828 -2.9 1 96.56 59 GLN B CA 1
ATOM 1584 C C . GLN B 1 59 ? 0.133 -25.656 -4.16 1 96.56 59 GLN B C 1
ATOM 1586 O O . GLN B 1 59 ? -1.005 -26.062 -4.406 1 96.56 59 GLN B O 1
ATOM 1591 N N . VAL B 1 60 ? 1.228 -25.875 -4.922 1 97.75 60 VAL B N 1
ATOM 1592 C CA . VAL B 1 60 ? 0.974 -26.422 -6.25 1 97.75 60 VAL B CA 1
ATOM 1593 C C . VAL B 1 60 ? 1.885 -27.625 -6.5 1 97.75 60 VAL B C 1
ATOM 1595 O O . VAL B 1 60 ? 3.006 -27.672 -5.988 1 97.75 60 VAL B O 1
ATOM 1598 N N . THR B 1 61 ? 1.41 -28.547 -7.293 1 97.94 61 THR B N 1
ATOM 1599 C CA . THR B 1 61 ? 2.234 -29.672 -7.715 1 97.94 61 THR B CA 1
ATOM 1600 C C . THR B 1 61 ? 3.303 -29.219 -8.711 1 97.94 6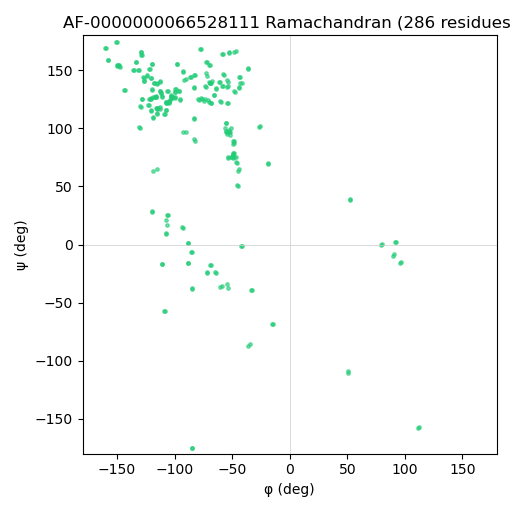1 THR B C 1
ATOM 1602 O O . THR B 1 61 ? 3.182 -28.141 -9.312 1 97.94 61 THR B O 1
ATOM 1605 N N . PRO B 1 62 ? 4.344 -30 -8.781 1 97.81 62 PRO B N 1
ATOM 1606 C CA . PRO B 1 62 ? 5.363 -29.641 -9.773 1 97.81 62 PRO B CA 1
ATOM 1607 C C . PRO B 1 62 ? 4.809 -29.578 -11.195 1 97.81 62 PRO B C 1
ATOM 1609 O O . PRO B 1 62 ? 3.947 -30.375 -11.562 1 97.81 62 PRO B O 1
ATOM 1612 N N . GLY B 1 63 ? 5.379 -28.641 -12.008 1 97.94 63 GLY B N 1
ATOM 1613 C CA . GLY B 1 63 ? 4.949 -28.5 -13.391 1 97.94 63 GLY B CA 1
ATOM 1614 C C . GLY B 1 63 ? 4.215 -27.203 -13.656 1 97.94 63 GLY B C 1
ATOM 1615 O O . GLY B 1 63 ? 4.434 -26.203 -12.961 1 97.94 63 GLY B O 1
ATOM 1616 N N . ARG B 1 64 ? 3.389 -27.156 -14.719 1 97.81 64 ARG B N 1
ATOM 1617 C CA . ARG B 1 64 ? 2.73 -25.953 -15.203 1 97.81 64 ARG B CA 1
ATOM 1618 C C . ARG B 1 64 ? 1.457 -25.672 -14.414 1 97.81 64 ARG B C 1
ATOM 1620 O O . ARG B 1 64 ? 0.639 -26.562 -14.203 1 97.81 64 ARG B O 1
ATOM 1627 N N . HIS B 1 65 ? 1.244 -24.484 -14.039 1 98 65 HIS B N 1
ATOM 1628 C CA . HIS B 1 65 ? 0.016 -24.062 -13.375 1 98 65 HIS B CA 1
ATOM 1629 C C . HIS B 1 65 ? -0.318 -22.625 -13.703 1 98 65 HIS B C 1
ATOM 1631 O O . HIS B 1 65 ? 0.564 -21.844 -14.086 1 98 65 HIS B O 1
ATOM 1637 N N . VAL B 1 66 ? -1.589 -22.297 -13.617 1 96.75 66 VAL B N 1
ATOM 1638 C CA . VAL B 1 66 ? -2.102 -20.938 -13.734 1 96.75 66 VAL B CA 1
ATOM 1639 C C . VAL B 1 66 ? -2.551 -20.438 -12.359 1 96.75 66 VAL B C 1
ATOM 1641 O O . VAL B 1 66 ? -3.451 -21.016 -11.75 1 96.75 66 VAL B O 1
ATOM 1644 N N . LEU B 1 67 ? -1.905 -19.422 -11.828 1 96.94 67 LEU B N 1
ATOM 1645 C CA . LEU B 1 67 ? -2.27 -18.781 -10.57 1 96.94 67 LEU B CA 1
ATOM 1646 C C . LEU B 1 67 ? -3.061 -17.5 -10.82 1 96.94 67 LEU B C 1
ATOM 1648 O O . LEU B 1 67 ? -2.611 -16.625 -11.555 1 96.94 67 LEU B O 1
ATOM 1652 N N . GLU B 1 68 ? -4.223 -17.406 -10.211 1 93.19 68 GLU B N 1
ATOM 1653 C CA . GLU B 1 68 ? -5 -16.172 -10.266 1 93.19 68 GLU B CA 1
ATOM 1654 C C . GLU B 1 68 ? -5.066 -15.492 -8.898 1 93.19 68 GLU B C 1
ATOM 1656 O O . GLU B 1 68 ? -5.434 -16.125 -7.906 1 93.19 68 GLU B O 1
ATOM 1661 N N . VAL B 1 69 ? -4.773 -14.266 -8.891 1 92.88 69 VAL B N 1
ATOM 1662 C CA . VAL B 1 69 ? -4.832 -13.492 -7.656 1 92.88 69 VAL B CA 1
ATOM 1663 C C . VAL B 1 69 ? -5.836 -12.352 -7.801 1 92.88 69 VAL B C 1
ATOM 1665 O O . VAL B 1 69 ? -6.105 -11.898 -8.914 1 92.88 69 VAL B O 1
ATOM 1668 N N . ARG B 1 70 ? -6.359 -11.922 -6.652 1 88.5 70 ARG B N 1
ATOM 1669 C CA . ARG B 1 70 ? -7.215 -10.742 -6.555 1 88.5 70 ARG B CA 1
ATOM 1670 C C . ARG B 1 70 ? -6.543 -9.648 -5.727 1 88.5 70 ARG B C 1
ATOM 1672 O O . ARG B 1 70 ? -6.191 -9.875 -4.566 1 88.5 70 ARG B O 1
ATOM 1679 N N . PHE B 1 71 ? -6.312 -8.602 -6.379 1 86.56 71 PHE B N 1
ATOM 1680 C CA . PHE B 1 71 ? -5.727 -7.434 -5.727 1 86.56 71 PHE B CA 1
ATOM 1681 C C . PHE B 1 71 ? -6.766 -6.336 -5.547 1 86.56 71 PHE B C 1
ATOM 1683 O O . PHE B 1 71 ? -7.391 -5.898 -6.516 1 86.56 71 PHE B O 1
ATOM 1690 N N . GLN B 1 72 ? -6.93 -5.984 -4.305 1 81.38 72 GLN B N 1
ATOM 1691 C CA . GLN B 1 72 ? -7.926 -4.961 -3.994 1 81.38 72 GLN B CA 1
ATOM 1692 C C . GLN B 1 72 ? -7.273 -3.717 -3.402 1 81.38 72 GLN B C 1
ATOM 1694 O O . GLN B 1 72 ? -6.504 -3.809 -2.443 1 81.38 72 GLN B O 1
ATOM 1699 N N . TYR B 1 73 ? -7.617 -2.59 -4.043 1 77.31 73 TYR B N 1
ATOM 1700 C CA . TYR B 1 73 ? -7.082 -1.321 -3.561 1 77.31 73 TYR B CA 1
ATOM 1701 C C . TYR B 1 73 ? -8.047 -0.178 -3.85 1 77.31 73 TYR B C 1
ATOM 1703 O O . TYR B 1 73 ? -9.109 -0.39 -4.434 1 77.31 73 TYR B O 1
ATOM 1711 N N . 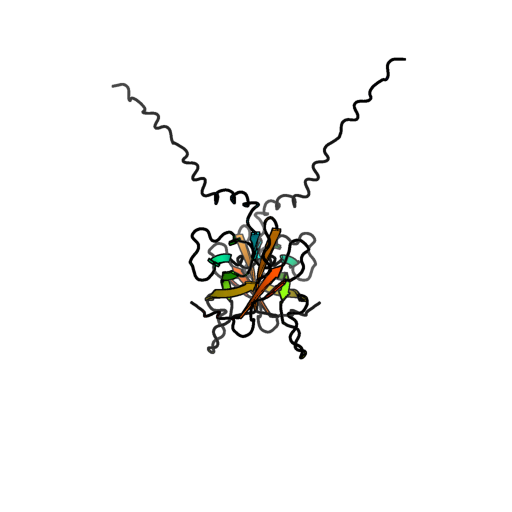GLU B 1 74 ? -7.703 0.94 -3.355 1 72.38 74 GLU B N 1
ATOM 1712 C CA . GLU B 1 74 ? -8.539 2.119 -3.547 1 72.38 74 GLU B CA 1
ATOM 1713 C C . GLU B 1 74 ? -7.848 3.156 -4.426 1 72.38 74 GLU B C 1
ATOM 1715 O O . GLU B 1 74 ? -6.641 3.369 -4.305 1 72.38 74 GLU B O 1
ATOM 1720 N N . LEU B 1 75 ? -8.555 3.66 -5.395 1 68.62 75 LEU B N 1
ATOM 1721 C CA . LEU B 1 75 ? -8.078 4.75 -6.234 1 68.62 75 LEU B CA 1
ATOM 1722 C C . LEU B 1 75 ? -8.758 6.062 -5.859 1 68.62 75 LEU B C 1
ATOM 1724 O O . LEU B 1 75 ? -9.977 6.109 -5.688 1 68.62 75 LEU B O 1
ATOM 1728 N N . TYR B 1 76 ? -7.82 6.941 -5.559 1 58.59 76 TYR B N 1
ATOM 1729 C CA . TYR B 1 76 ? -8.344 8.281 -5.297 1 58.59 76 TYR B CA 1
ATOM 1730 C C . TYR B 1 76 ? -8.273 9.148 -6.551 1 58.59 76 TYR B C 1
ATOM 1732 O O . TYR B 1 76 ? -7.273 9.133 -7.273 1 58.59 76 TYR B O 1
ATOM 1740 N N . GLY B 1 77 ? -9.367 9.766 -7.07 1 55.81 77 GLY B N 1
ATOM 1741 C CA . GLY B 1 77 ? -9.414 10.68 -8.203 1 55.81 77 GLY B CA 1
ATOM 1742 C C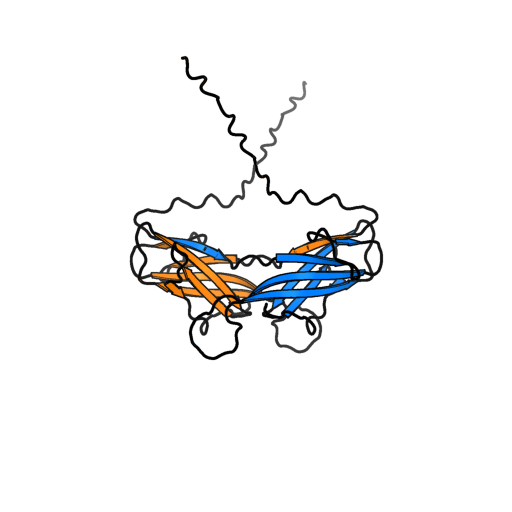 . GLY B 1 77 ? -9.789 10 -9.5 1 55.81 77 GLY B C 1
ATOM 1743 O O . GLY B 1 77 ? -9.719 10.609 -10.57 1 55.81 77 GLY B O 1
ATOM 1744 N N . GLY B 1 78 ? -9.805 8.773 -9.781 1 47.34 78 GLY B N 1
ATOM 1745 C CA . GLY B 1 78 ? -10.086 8.141 -11.055 1 47.34 78 GLY B CA 1
ATOM 1746 C C . GLY B 1 78 ? -11.422 8.555 -11.648 1 47.34 78 GLY B C 1
ATOM 1747 O O . GLY B 1 78 ? -11.836 8.031 -12.68 1 47.34 78 GLY B O 1
ATOM 1748 N N . SER B 1 79 ? -12.406 8.805 -11.086 1 42.56 79 SER B N 1
ATOM 1749 C CA . SER B 1 79 ? -13.562 9.07 -11.922 1 42.56 79 SER B CA 1
ATOM 1750 C C . SER B 1 79 ? -13.281 10.188 -12.922 1 42.56 79 SER B C 1
ATOM 1752 O O . SER B 1 79 ? -12.641 11.188 -12.578 1 42.56 79 SER B O 1
ATOM 1754 N N . GLY B 1 80 ? -13.039 10.094 -14.289 1 37.69 80 GLY B N 1
ATOM 1755 C CA . GLY B 1 80 ? -13.219 11.008 -15.398 1 37.69 80 GLY B CA 1
ATOM 1756 C C . GLY B 1 80 ? -14.102 12.195 -15.062 1 37.69 80 GLY B C 1
ATOM 1757 O O . GLY B 1 80 ? -14.359 13.047 -15.906 1 37.69 80 GLY B O 1
ATOM 1758 N N . GLY B 1 81 ? -15.469 12.094 -14.812 1 36.56 81 GLY B N 1
ATOM 1759 C CA . GLY B 1 81 ? -16.25 13.297 -15.062 1 36.56 81 GLY B CA 1
ATOM 1760 C C . GLY B 1 81 ? -15.633 14.539 -14.438 1 36.56 81 GLY B C 1
ATOM 1761 O O . GLY B 1 81 ? -14.758 14.438 -13.578 1 36.56 81 GLY B O 1
ATOM 1762 N N . GLY B 1 82 ? -16.109 15.906 -14.859 1 33.97 82 GLY B N 1
ATOM 1763 C CA . GLY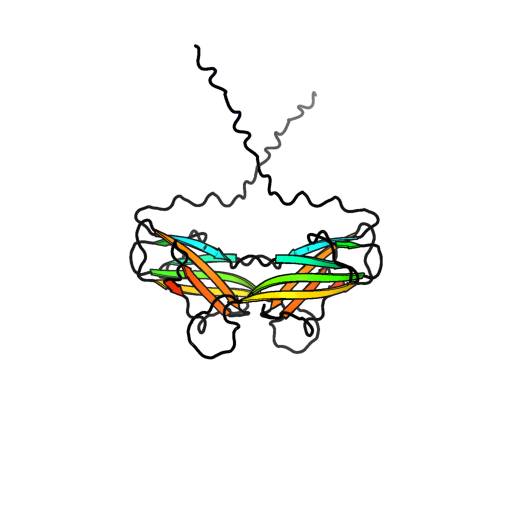 B 1 82 ? -15.859 17.328 -14.672 1 33.97 82 GLY B CA 1
ATOM 1764 C C . GLY B 1 82 ? -15.398 17.672 -13.266 1 33.97 82 GLY B C 1
ATOM 1765 O O . GLY B 1 82 ? -14.461 18.453 -13.094 1 33.97 82 GLY B O 1
ATOM 1766 N N . GLY B 1 83 ? -16.328 17.906 -12.203 1 34.84 83 GLY B N 1
ATOM 1767 C CA . GLY B 1 83 ? -16.234 18.891 -11.141 1 34.84 83 GLY B CA 1
ATOM 1768 C C . GLY B 1 83 ? -15.141 18.578 -10.133 1 34.84 83 GLY B C 1
ATOM 1769 O O . GLY B 1 83 ? -14.648 17.453 -10.078 1 34.84 83 GLY B O 1
ATOM 1770 N N . GLY B 1 84 ? -14.43 19.641 -9.273 1 39 84 GLY B N 1
ATOM 1771 C CA . GLY B 1 84 ? -13.461 20.047 -8.266 1 39 84 GLY B CA 1
ATOM 1772 C C . GLY B 1 84 ? -13.266 19.016 -7.164 1 39 84 GLY B C 1
ATOM 1773 O O . GLY B 1 84 ? -12.5 19.25 -6.23 1 39 84 GLY B O 1
ATOM 1774 N N . GLY B 1 85 ? -14.305 18.266 -6.621 1 41.69 85 GLY B N 1
ATOM 1775 C CA . GLY B 1 85 ? -14.398 17.703 -5.285 1 41.69 85 GLY B CA 1
ATOM 1776 C C . GLY B 1 85 ? -13.68 16.359 -5.148 1 41.69 85 GLY B C 1
ATOM 1777 O O . GLY B 1 85 ? -13.719 15.539 -6.066 1 41.69 85 GLY B O 1
ATOM 1778 N N . PHE B 1 86 ? -12.297 16.312 -4.742 1 47.88 86 PHE B N 1
ATOM 1779 C CA . PHE B 1 86 ? -11.633 15.086 -4.305 1 47.88 86 PHE B CA 1
ATOM 1780 C C . PHE B 1 86 ? -12.656 14.039 -3.889 1 47.88 86 PHE B C 1
ATOM 1782 O O . PHE B 1 86 ? -13.242 14.125 -2.809 1 47.88 86 PHE B O 1
ATOM 1789 N N . GLY B 1 87 ? -13.484 13.414 -4.785 1 50.94 87 GLY B N 1
ATOM 1790 C CA . GLY B 1 87 ? -14.562 12.445 -4.652 1 50.94 87 GLY B CA 1
ATOM 1791 C C . GLY B 1 87 ? -14.164 11.219 -3.854 1 50.94 87 GLY B C 1
ATOM 1792 O O . GLY B 1 87 ? -13.023 11.109 -3.404 1 50.94 87 GLY B O 1
ATOM 1793 N N . GLU B 1 88 ? -15.117 10.398 -3.395 1 59.03 88 GLU B N 1
ATOM 1794 C CA . GLU B 1 88 ? -15.062 9.172 -2.605 1 59.03 88 GLU B CA 1
ATOM 1795 C C . GLU B 1 88 ? -14.148 8.141 -3.258 1 59.03 88 GLU B C 1
ATOM 1797 O O . GLU B 1 88 ? -14.133 8 -4.48 1 59.03 88 GLU B O 1
ATOM 1802 N N . PRO B 1 89 ? -13.148 7.711 -2.572 1 66.5 89 PRO B N 1
ATOM 1803 C CA . PRO B 1 89 ? -12.312 6.641 -3.119 1 66.5 89 PRO B CA 1
ATOM 1804 C C . PRO B 1 89 ? -13.133 5.52 -3.754 1 66.5 89 PRO B C 1
ATOM 1806 O O . PRO B 1 89 ? -14.211 5.18 -3.26 1 66.5 89 PRO B O 1
ATOM 1809 N N . VAL B 1 90 ? -12.68 5.109 -4.945 1 69.62 90 VAL B N 1
ATOM 1810 C CA . VAL B 1 90 ? -13.297 3.965 -5.609 1 69.62 90 VAL B CA 1
ATOM 1811 C C . VAL B 1 90 ? -12.5 2.697 -5.305 1 69.62 90 VAL B C 1
ATOM 1813 O O . VAL B 1 90 ? -11.273 2.711 -5.324 1 69.62 90 VAL B O 1
ATOM 1816 N N . GLN B 1 91 ? -13.25 1.724 -4.93 1 75 91 GLN B N 1
ATOM 1817 C CA . GLN B 1 91 ? -12.617 0.43 -4.695 1 75 91 GLN B CA 1
ATOM 1818 C C . GLN B 1 91 ? -12.352 -0.297 -6.012 1 75 91 GLN B C 1
ATOM 1820 O O . GLN B 1 91 ? -13.242 -0.418 -6.852 1 75 91 GLN B O 1
ATOM 1825 N N . ILE B 1 92 ? -11.102 -0.655 -6.191 1 76.94 92 ILE B N 1
ATOM 1826 C CA . ILE B 1 92 ? -10.688 -1.388 -7.383 1 76.94 92 ILE B CA 1
ATOM 1827 C C . ILE B 1 92 ? -10.43 -2.85 -7.023 1 76.94 92 ILE B C 1
ATOM 1829 O O . ILE B 1 92 ? -9.812 -3.143 -5.996 1 76.94 92 ILE B O 1
ATOM 1833 N N . ASN B 1 93 ? -11 -3.787 -7.832 1 79.62 93 ASN B N 1
ATOM 1834 C CA . ASN B 1 93 ? -10.68 -5.211 -7.793 1 79.62 93 ASN B CA 1
ATOM 1835 C C . ASN B 1 93 ? -9.969 -5.66 -9.062 1 79.62 93 ASN B C 1
ATOM 1837 O O . ASN B 1 93 ? -10.539 -5.613 -10.156 1 79.62 93 ASN B O 1
ATOM 1841 N N . CYS B 1 94 ? -8.781 -6.074 -8.875 1 84.62 94 CYS B N 1
ATOM 1842 C CA . CYS B 1 94 ? -7.973 -6.469 -10.023 1 84.62 94 CYS B CA 1
ATOM 1843 C C . CYS B 1 94 ? -7.602 -7.945 -9.945 1 84.62 94 CYS B C 1
ATOM 1845 O O . CYS B 1 94 ? -7.094 -8.414 -8.93 1 84.62 94 CYS B O 1
ATOM 1847 N N . TYR B 1 95 ? -7.934 -8.633 -11.062 1 87.19 95 TYR B N 1
ATOM 1848 C CA . TYR B 1 95 ? -7.578 -10.047 -11.156 1 87.19 95 TYR B CA 1
ATOM 1849 C C . TYR B 1 95 ? -6.395 -10.242 -12.102 1 87.19 95 TYR B C 1
ATOM 1851 O O . TYR B 1 95 ? -6.41 -9.773 -13.234 1 87.19 95 TYR B O 1
ATOM 1859 N N . GLN B 1 96 ? -5.398 -10.805 -11.586 1 89.06 96 GLN B N 1
ATOM 1860 C CA . GLN B 1 96 ? -4.215 -11.086 -12.391 1 89.06 96 GLN B CA 1
ATOM 1861 C C . GLN B 1 96 ? -3.912 -12.586 -12.414 1 89.06 96 GLN B C 1
ATOM 1863 O O . GLN B 1 96 ? -4.066 -13.266 -11.398 1 89.06 96 GLN B O 1
ATOM 1868 N N . GLN B 1 97 ? -3.445 -13.008 -13.586 1 91.81 97 GLN B N 1
ATOM 1869 C CA . GLN B 1 97 ? -3.039 -14.398 -13.734 1 91.81 97 GLN B CA 1
ATOM 1870 C C . GLN B 1 97 ? -1.557 -14.508 -14.078 1 91.81 97 GLN B C 1
ATOM 1872 O O . GLN B 1 97 ? -1.053 -13.758 -14.914 1 91.81 97 GLN B O 1
ATOM 1877 N N . VAL B 1 98 ? -0.908 -15.469 -13.461 1 94.69 98 VAL B N 1
ATOM 1878 C CA . VAL B 1 98 ? 0.467 -15.828 -13.789 1 94.69 98 VAL B CA 1
ATOM 1879 C C . VAL B 1 98 ? 0.531 -17.297 -14.195 1 94.69 98 VAL B C 1
ATOM 1881 O O . VAL B 1 98 ? 0.002 -18.172 -13.5 1 94.69 98 VAL B O 1
ATOM 1884 N N . VAL B 1 99 ? 1.083 -17.469 -15.383 1 96.06 99 VAL B N 1
ATOM 1885 C CA . VAL B 1 99 ? 1.317 -18.828 -15.867 1 96.06 99 VAL B CA 1
ATOM 1886 C C . VAL B 1 99 ? 2.793 -19.188 -15.711 1 96.06 99 VAL B C 1
ATOM 1888 O O . VAL B 1 99 ? 3.67 -18.453 -16.156 1 96.06 99 VAL B O 1
ATOM 1891 N N . TYR B 1 100 ? 3.027 -20.266 -15.078 1 97.62 100 TYR B N 1
ATOM 1892 C CA . TYR B 1 100 ? 4.402 -20.734 -14.906 1 97.62 100 TYR B CA 1
ATOM 1893 C C . TYR B 1 100 ? 4.48 -22.25 -14.984 1 97.62 100 TYR B C 1
ATOM 1895 O O . TYR B 1 100 ? 3.682 -22.953 -14.359 1 97.62 100 TYR B O 1
ATOM 1903 N N . ASP B 1 101 ? 5.398 -22.734 -15.734 1 97.94 101 ASP B N 1
ATOM 1904 C CA . ASP B 1 101 ? 5.473 -24.172 -15.992 1 97.94 101 ASP B CA 1
ATOM 1905 C C . ASP B 1 101 ? 6.645 -24.812 -15.25 1 97.94 101 ASP B C 1
ATOM 1907 O O . ASP B 1 101 ? 6.949 -25.984 -15.445 1 97.94 101 ASP B O 1
ATOM 1911 N N . GLY B 1 102 ? 7.301 -24.109 -14.367 1 97.62 102 GLY B N 1
ATOM 1912 C CA . GLY B 1 102 ? 8.531 -24.609 -13.789 1 97.62 102 GLY B CA 1
ATOM 1913 C C . GLY B 1 102 ? 8.461 -24.766 -12.281 1 97.62 102 GLY B C 1
ATOM 1914 O O . GLY B 1 102 ? 9.484 -24.719 -11.594 1 97.62 102 GLY B O 1
ATOM 1915 N N . PHE B 1 103 ? 7.266 -25.016 -11.781 1 97.62 103 PHE B N 1
ATOM 1916 C CA . PHE B 1 103 ? 7.18 -25.219 -10.336 1 97.62 103 PHE B CA 1
ATOM 1917 C C . PHE B 1 103 ? 7.855 -26.531 -9.938 1 97.62 103 PHE B C 1
ATOM 1919 O O . PHE B 1 103 ? 7.707 -27.547 -10.617 1 97.62 103 PHE B O 1
ATOM 1926 N N . GLU B 1 104 ? 8.594 -26.469 -8.812 1 97.81 104 GLU B N 1
ATOM 192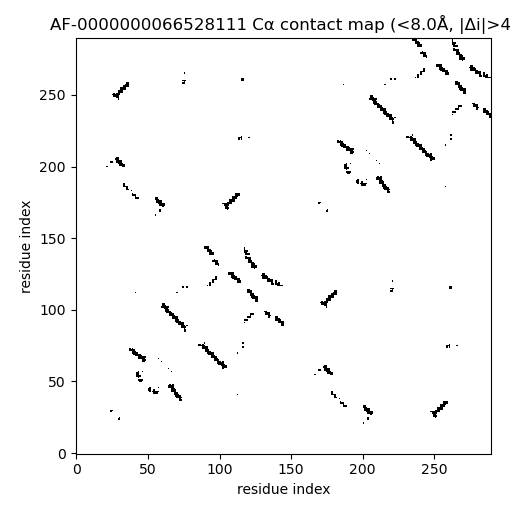7 C CA . GLU B 1 104 ? 9.336 -27.625 -8.336 1 97.81 104 GLU B CA 1
ATOM 1928 C C . GLU B 1 104 ? 9 -27.938 -6.879 1 97.81 104 GLU B C 1
ATOM 1930 O O . GLU B 1 104 ? 8.828 -27.031 -6.07 1 97.81 104 GLU B O 1
ATOM 1935 N N . ALA B 1 105 ? 8.969 -29.281 -6.621 1 96.62 105 ALA B N 1
ATOM 1936 C CA . ALA B 1 105 ? 8.688 -29.734 -5.262 1 96.62 105 ALA B CA 1
ATOM 1937 C C . ALA B 1 105 ? 9.695 -29.172 -4.273 1 96.62 105 ALA B C 1
ATOM 1939 O O . ALA B 1 105 ? 10.898 -29.125 -4.555 1 96.62 105 ALA B O 1
ATOM 1940 N N . GLY B 1 106 ? 9.117 -28.734 -3.146 1 94.5 106 GLY B N 1
ATOM 1941 C CA . GLY B 1 106 ? 9.961 -28.297 -2.053 1 94.5 106 GLY B CA 1
ATOM 1942 C C . GLY B 1 106 ? 10.492 -26.891 -2.25 1 94.5 106 GLY B C 1
ATOM 1943 O O . GLY B 1 106 ? 11.18 -26.344 -1.376 1 94.5 106 GLY B O 1
ATOM 1944 N N . ARG B 1 107 ? 10.148 -26.219 -3.357 1 94.56 107 ARG B N 1
ATOM 1945 C CA . ARG B 1 107 ? 10.656 -24.891 -3.641 1 94.56 107 ARG B CA 1
ATOM 1946 C C . ARG B 1 107 ? 9.648 -23.812 -3.23 1 94.56 107 ARG B C 1
ATOM 1948 O O . ARG B 1 107 ? 8.445 -24.078 -3.158 1 94.56 107 ARG B O 1
ATOM 1955 N N . ARG B 1 108 ? 10.18 -22.656 -2.973 1 93.75 108 ARG B N 1
ATOM 1956 C CA . ARG B 1 108 ? 9.375 -21.516 -2.559 1 93.75 108 ARG B CA 1
ATOM 1957 C C . ARG B 1 108 ? 9.414 -20.406 -3.6 1 93.75 108 ARG B C 1
ATOM 1959 O O . ARG B 1 108 ? 10.469 -20.141 -4.195 1 93.75 108 ARG B O 1
ATOM 1966 N N . TYR B 1 109 ? 8.281 -19.844 -3.791 1 95.38 109 TYR B N 1
ATOM 1967 C CA . TYR B 1 109 ? 8.117 -18.734 -4.719 1 95.38 109 TYR B CA 1
ATOM 1968 C C . TYR B 1 109 ? 7.398 -17.562 -4.051 1 95.38 109 TYR B C 1
ATOM 1970 O O . TYR B 1 109 ? 6.793 -17.734 -2.988 1 95.38 109 TYR B O 1
ATOM 1978 N N . ARG B 1 110 ? 7.453 -16.406 -4.586 1 93.25 110 ARG B N 1
ATOM 1979 C CA . ARG B 1 110 ? 6.758 -15.211 -4.133 1 93.25 110 ARG B CA 1
ATOM 1980 C C . ARG B 1 110 ? 5.984 -14.562 -5.277 1 93.25 110 ARG B C 1
ATOM 1982 O O . ARG B 1 110 ? 6.539 -14.328 -6.352 1 93.25 110 ARG B O 1
ATOM 1989 N N . LEU B 1 111 ? 4.738 -14.383 -5.031 1 93.56 111 LEU B N 1
ATOM 1990 C CA . LEU B 1 111 ? 3.893 -13.68 -5.984 1 93.56 111 LEU B CA 1
ATOM 1991 C C . LEU B 1 111 ? 3.533 -12.289 -5.465 1 93.56 111 LEU B C 1
ATOM 1993 O O . LEU B 1 111 ? 2.967 -12.156 -4.375 1 93.56 111 LEU B O 1
ATOM 1997 N N . GLU B 1 112 ? 3.865 -11.359 -6.223 1 88.12 112 GLU B N 1
ATOM 1998 C CA . GLU B 1 112 ? 3.613 -9.961 -5.883 1 88.12 112 GLU B CA 1
ATOM 1999 C C . GLU B 1 112 ? 2.797 -9.266 -6.969 1 88.12 112 GLU B C 1
ATOM 2001 O O . GLU B 1 112 ? 2.965 -9.547 -8.156 1 88.12 112 GLU B O 1
ATOM 2006 N N . VAL B 1 113 ? 1.939 -8.328 -6.523 1 84.12 113 VAL B N 1
ATOM 2007 C CA . VAL B 1 113 ? 1.18 -7.539 -7.488 1 84.12 113 VAL B CA 1
ATOM 2008 C C . VAL B 1 113 ? 1.507 -6.059 -7.316 1 84.12 113 VAL B C 1
ATOM 2010 O O . VAL B 1 113 ? 1.527 -5.551 -6.191 1 84.12 113 VAL B O 1
ATOM 2013 N N . ARG B 1 114 ? 1.742 -5.445 -8.391 1 78.06 114 ARG B N 1
ATOM 2014 C CA . ARG B 1 114 ? 2.07 -4.023 -8.422 1 78.06 114 ARG B CA 1
ATOM 2015 C C . ARG B 1 114 ? 1.042 -3.242 -9.227 1 78.06 114 ARG B C 1
ATOM 2017 O O . ARG B 1 114 ? 1.021 -3.32 -10.461 1 78.06 114 ARG B O 1
ATOM 2024 N N . PRO B 1 115 ? 0.276 -2.484 -8.516 1 72.25 115 PRO B N 1
ATOM 2025 C CA . PRO B 1 115 ? -0.778 -1.752 -9.227 1 72.25 115 PRO B CA 1
ATOM 2026 C C . PRO B 1 115 ? -0.291 -0.423 -9.797 1 72.25 115 PRO B C 1
ATOM 2028 O O . PRO B 1 115 ? 0.587 0.219 -9.211 1 72.25 115 PRO B O 1
ATOM 2031 N N . GLN B 1 116 ? -0.826 -0.091 -10.969 1 71.19 116 GLN B N 1
ATOM 2032 C CA . GLN B 1 116 ? -0.735 1.229 -11.586 1 71.19 116 GLN B CA 1
ATOM 2033 C C . GLN B 1 116 ? -2.107 1.723 -12.039 1 71.19 116 GLN B C 1
ATOM 2035 O O . GLN B 1 116 ? -2.561 1.396 -13.133 1 71.19 116 GLN B O 1
ATOM 2040 N N . LEU B 1 117 ? -2.633 2.596 -11.172 1 70.69 117 LEU B N 1
ATOM 2041 C CA . LEU B 1 117 ? -3.99 3.082 -11.391 1 70.69 117 LEU B CA 1
ATOM 2042 C C . LEU B 1 117 ? -4.957 1.922 -11.609 1 70.69 117 LEU B C 1
ATOM 2044 O O . LEU B 1 117 ? -5.156 1.103 -10.711 1 70.69 117 LEU B O 1
ATOM 2048 N N . ARG B 1 118 ? -5.445 1.736 -12.805 1 74.19 118 ARG B N 1
ATOM 2049 C CA . ARG B 1 118 ? -6.422 0.677 -13.039 1 74.19 118 ARG B CA 1
ATOM 2050 C C . ARG B 1 118 ? -5.793 -0.49 -13.797 1 74.19 118 ARG B C 1
ATOM 2052 O O . ARG B 1 118 ? -6.469 -1.166 -14.57 1 74.19 118 ARG B O 1
ATOM 2059 N N . ARG B 1 119 ? -4.516 -0.576 -13.633 1 77.19 119 ARG B N 1
ATOM 2060 C CA . ARG B 1 119 ? -3.756 -1.706 -14.156 1 77.19 119 ARG B CA 1
ATOM 2061 C C . ARG B 1 119 ? -2.793 -2.252 -13.102 1 77.19 119 ARG B C 1
ATOM 2063 O O . ARG B 1 119 ? -2.439 -1.55 -12.156 1 77.19 119 ARG B O 1
ATOM 2070 N N . ALA B 1 120 ? -2.469 -3.557 -13.375 1 79.75 120 ALA B N 1
ATOM 2071 C CA . ALA B 1 120 ? -1.521 -4.141 -12.422 1 79.75 120 ALA B CA 1
ATOM 2072 C C . ALA B 1 120 ? -0.666 -5.211 -13.094 1 79.75 120 ALA B C 1
ATOM 2074 O O . ALA B 1 120 ? -1.051 -5.766 -14.125 1 79.75 120 ALA B O 1
ATOM 2075 N N . LEU B 1 121 ? 0.458 -5.332 -12.516 1 82.12 121 LEU B N 1
ATOM 2076 C CA . LEU B 1 121 ? 1.397 -6.375 -12.914 1 82.12 121 LEU B CA 1
ATOM 2077 C C . LEU B 1 121 ? 1.628 -7.363 -11.773 1 82.12 121 LEU B C 1
ATOM 2079 O O . LEU B 1 121 ? 1.888 -6.961 -10.641 1 82.12 121 LEU B O 1
ATOM 2083 N N . ALA B 1 122 ? 1.433 -8.656 -12.125 1 88.5 122 ALA B N 1
ATOM 2084 C CA . ALA B 1 122 ? 1.798 -9.695 -11.172 1 88.5 122 ALA B CA 1
ATOM 2085 C C . ALA B 1 122 ? 3.158 -10.297 -11.516 1 88.5 122 ALA B C 1
ATOM 2087 O O . ALA B 1 122 ? 3.424 -10.633 -12.672 1 88.5 122 ALA B O 1
ATOM 2088 N N . LEU B 1 123 ? 3.982 -10.383 -10.492 1 89.25 123 LEU B N 1
ATOM 2089 C CA . LEU B 1 123 ? 5.332 -10.914 -10.641 1 89.25 123 LEU B CA 1
ATOM 2090 C C . LEU B 1 123 ? 5.535 -12.133 -9.75 1 89.25 123 LEU B C 1
ATOM 2092 O O . LEU B 1 123 ? 5.246 -12.094 -8.555 1 89.25 123 LEU B O 1
ATOM 2096 N N . LEU B 1 124 ? 5.941 -13.188 -10.367 1 93.75 124 LEU B N 1
ATOM 2097 C CA . LEU B 1 124 ? 6.328 -14.391 -9.633 1 93.75 124 LEU B CA 1
ATOM 2098 C C . LEU B 1 124 ? 7.844 -14.523 -9.562 1 93.75 124 LEU B C 1
ATOM 2100 O O . LEU B 1 124 ? 8.523 -14.508 -10.594 1 93.75 124 LEU B O 1
ATOM 2104 N N . SER B 1 125 ? 8.398 -14.641 -8.383 1 93.75 125 SER B N 1
ATOM 2105 C CA . SER B 1 125 ? 9.836 -14.789 -8.195 1 93.75 125 SER B CA 1
ATOM 2106 C C . SER B 1 125 ? 10.164 -16.078 -7.453 1 93.75 125 SER B C 1
ATOM 2108 O O . SER B 1 125 ? 9.352 -16.578 -6.676 1 93.75 125 SER B O 1
ATOM 2110 N N . ASP B 1 126 ? 11.336 -16.594 -7.754 1 94.69 126 ASP B N 1
ATOM 2111 C CA . ASP B 1 126 ? 11.805 -17.75 -7.008 1 94.69 126 ASP B CA 1
ATOM 2112 C C . ASP B 1 126 ? 12.5 -17.344 -5.715 1 94.69 126 ASP B C 1
ATOM 2114 O O . ASP B 1 126 ? 12.453 -16.172 -5.328 1 94.69 126 ASP B O 1
ATOM 2118 N N . GLU B 1 127 ? 13.016 -18.328 -5.07 1 90.5 127 GLU B N 1
ATOM 2119 C CA . GLU B 1 127 ? 13.586 -18.109 -3.746 1 90.5 127 GLU B CA 1
ATOM 2120 C C . GLU B 1 127 ? 14.797 -17.172 -3.814 1 90.5 127 GLU B C 1
ATOM 2122 O O . GLU B 1 127 ? 15.195 -16.594 -2.807 1 90.5 127 GLU B O 1
ATOM 2127 N N . ARG B 1 128 ? 15.453 -17.094 -4.93 1 89.25 128 ARG B N 1
ATOM 2128 C CA . ARG B 1 128 ? 16.625 -16.234 -5.098 1 89.25 128 ARG B CA 1
ATOM 2129 C C . ARG B 1 128 ? 16.203 -14.812 -5.465 1 89.25 128 ARG B C 1
ATOM 2131 O O . ARG B 1 128 ? 17.062 -13.938 -5.641 1 89.25 128 ARG B O 1
ATOM 2138 N N . GLY B 1 129 ? 14.836 -14.68 -5.688 1 88 129 GLY B N 1
ATOM 2139 C CA . GLY B 1 129 ? 14.352 -13.359 -6.055 1 88 129 GLY B CA 1
ATOM 2140 C C . GLY B 1 129 ? 14.305 -13.133 -7.555 1 88 129 GLY B C 1
ATOM 2141 O O . GLY B 1 129 ? 14.055 -12.016 -8.016 1 88 129 GLY B O 1
ATOM 2142 N N . GLU B 1 130 ? 14.648 -14.125 -8.312 1 88.94 130 GLU B N 1
ATOM 2143 C CA . GLU B 1 130 ? 14.594 -14.023 -9.766 1 88.94 130 GLU B CA 1
ATOM 2144 C C . GLU B 1 130 ? 13.164 -14.141 -10.273 1 88.94 130 GLU B C 1
ATOM 2146 O O . GLU B 1 130 ? 12.461 -15.094 -9.945 1 88.94 130 GLU B O 1
ATOM 2151 N N . VAL B 1 131 ? 12.797 -13.102 -11.062 1 91.31 131 VAL B N 1
ATOM 2152 C CA . VAL B 1 131 ? 11.469 -13.156 -11.648 1 91.31 131 VAL B CA 1
ATOM 2153 C C . VAL B 1 131 ? 11.398 -14.273 -12.688 1 91.31 131 VAL B C 1
ATOM 2155 O O . VAL B 1 131 ? 12.164 -14.273 -13.656 1 91.31 131 VAL B O 1
ATOM 2158 N N . VAL B 1 132 ? 10.516 -15.203 -12.516 1 96 132 VAL B N 1
ATOM 2159 C CA . VAL B 1 132 ? 10.461 -16.375 -13.391 1 96 132 VAL B CA 1
ATOM 2160 C C . VAL B 1 132 ? 9.195 -16.312 -14.25 1 96 132 VAL B C 1
ATOM 2162 O O . VAL B 1 132 ? 9.086 -17.031 -15.25 1 96 132 VAL B O 1
ATOM 2165 N N . ALA B 1 133 ? 8.25 -15.484 -13.836 1 94.25 133 ALA B N 1
ATOM 2166 C CA . ALA B 1 133 ? 7.031 -15.305 -14.625 1 94.25 133 ALA B CA 1
ATOM 2167 C C . ALA B 1 133 ? 6.363 -13.969 -14.297 1 94.25 133 ALA B C 1
ATOM 2169 O O . ALA B 1 133 ? 6.609 -13.391 -13.234 1 94.25 133 ALA B O 1
ATOM 2170 N N . ARG B 1 134 ? 5.547 -13.477 -15.172 1 89.62 134 ARG B N 1
ATOM 2171 C CA . ARG B 1 134 ? 4.793 -12.242 -15 1 89.62 134 ARG B CA 1
ATOM 2172 C C . ARG B 1 134 ? 3.447 -12.312 -15.711 1 89.62 134 ARG B C 1
ATOM 2174 O O . ARG B 1 134 ? 3.285 -13.078 -16.672 1 89.62 134 ARG B O 1
ATOM 2181 N N . SER B 1 135 ? 2.588 -11.539 -15.125 1 87.69 135 SER B N 1
ATOM 2182 C CA . SER B 1 135 ? 1.319 -11.414 -15.836 1 87.69 135 SER B CA 1
ATOM 2183 C C . SER B 1 135 ? 1.444 -10.469 -17.031 1 87.69 135 SER B C 1
ATOM 2185 O O . SER B 1 135 ? 2.492 -9.852 -17.219 1 87.69 135 SER B O 1
ATOM 2187 N N . ASN B 1 136 ? 0.386 -10.531 -17.828 1 75.69 136 ASN B N 1
ATOM 2188 C CA . ASN B 1 136 ? 0.312 -9.562 -18.922 1 75.69 136 ASN B CA 1
ATOM 2189 C C . ASN B 1 136 ? -0.252 -8.227 -18.453 1 75.69 136 ASN B C 1
ATOM 2191 O O . ASN B 1 136 ? -1.45 -8.117 -18.172 1 75.69 136 ASN B O 1
ATOM 2195 N N . PHE B 1 137 ? 0.586 -7.273 -18.375 1 67.12 137 PHE B N 1
ATOM 2196 C CA . PHE B 1 137 ? 0.201 -5.961 -17.875 1 67.12 137 PHE B CA 1
ATOM 2197 C C . PHE B 1 137 ? -0.911 -5.363 -18.719 1 67.12 137 PHE B C 1
ATOM 2199 O O . PHE B 1 137 ? -1.808 -4.695 -18.203 1 67.12 137 PHE B O 1
ATOM 2206 N N . GLN B 1 138 ? -0.875 -5.613 -20.031 1 62.22 138 GLN B N 1
ATOM 2207 C CA . GLN B 1 138 ? -1.787 -4.977 -20.984 1 62.22 138 GLN B CA 1
ATOM 2208 C C . GLN B 1 138 ? -3.199 -5.539 -20.844 1 62.22 138 GLN B C 1
ATOM 2210 O O . GLN B 1 138 ? -4.176 -4.855 -21.156 1 62.22 138 GLN B O 1
ATOM 2215 N N . THR B 1 139 ? -3.277 -6.688 -20.359 1 58.5 139 THR B N 1
ATOM 2216 C CA . THR B 1 139 ? -4.598 -7.305 -20.344 1 58.5 139 THR B CA 1
ATOM 2217 C C . THR B 1 139 ? -5.148 -7.348 -18.922 1 58.5 139 THR B C 1
ATOM 2219 O O . THR B 1 139 ? -6.039 -8.141 -18.609 1 58.5 139 THR B O 1
ATOM 2222 N N . SER B 1 140 ? -4.594 -6.516 -18.156 1 64.62 140 SER B N 1
ATOM 2223 C CA . SER B 1 140 ? -5.059 -6.523 -16.766 1 64.62 140 SER B CA 1
ATOM 2224 C C . SER B 1 140 ? -6.469 -5.957 -16.656 1 64.62 140 SER B C 1
ATOM 2226 O O . SER B 1 140 ? -6.816 -4.996 -17.344 1 64.62 140 SER B O 1
ATOM 2228 N N . ARG B 1 141 ? -7.43 -6.738 -16.062 1 64.38 141 ARG B N 1
ATOM 2229 C CA . ARG B 1 141 ? -8.797 -6.316 -15.789 1 64.38 141 ARG B CA 1
ATOM 2230 C C . ARG B 1 141 ? -8.906 -5.691 -14.406 1 64.38 141 ARG B C 1
ATOM 2232 O O . ARG B 1 141 ? -8.82 -6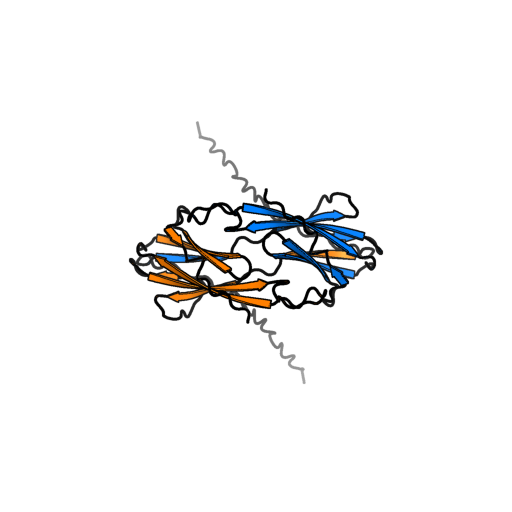.391 -13.391 1 64.38 141 ARG B O 1
ATOM 2239 N N . CYS B 1 142 ? -8.859 -4.426 -14.297 1 74.19 142 CYS B N 1
ATOM 2240 C CA . CYS B 1 142 ? -9.047 -3.768 -13.008 1 74.19 142 CYS B CA 1
ATOM 2241 C C . CYS B 1 142 ? -10.266 -2.85 -13.031 1 74.19 142 CYS B C 1
ATOM 2243 O O . CYS B 1 142 ? -10.125 -1.629 -12.945 1 74.19 142 CYS B O 1
ATOM 2245 N N . PRO B 1 143 ? -11.516 -3.516 -13.242 1 62.06 143 PRO B N 1
ATOM 2246 C CA . PRO B 1 143 ? -12.688 -2.643 -13.273 1 62.06 143 PRO B CA 1
ATOM 2247 C C . PRO B 1 143 ? -13.023 -2.049 -11.906 1 62.06 143 PRO B C 1
ATOM 2249 O O . PRO B 1 143 ? -12.719 -2.656 -10.875 1 62.06 143 PRO B O 1
ATOM 2252 N N . PRO B 1 144 ? -13.414 -0.751 -11.914 1 55.25 144 PRO B N 1
ATOM 2253 C CA . PRO B 1 144 ? -13.953 -0.212 -10.664 1 55.25 144 PRO B CA 1
ATOM 2254 C C . PRO B 1 144 ? -15.25 -0.892 -10.234 1 55.25 144 PRO B C 1
ATOM 2256 O O . PRO B 1 144 ? -15.977 -1.438 -11.078 1 55.25 144 PRO B O 1
ATOM 2259 N N . TYR B 1 145 ? -15.344 -1.252 -8.93 1 51.56 145 TYR B N 1
ATOM 2260 C CA . TYR B 1 145 ? -16.672 -1.714 -8.531 1 51.56 145 TYR B CA 1
ATOM 2261 C C . TYR B 1 145 ? -17.641 -0.546 -8.414 1 51.56 145 TYR B C 1
ATOM 2263 O O . TYR B 1 145 ? -17.234 0.57 -8.078 1 51.56 145 TYR B O 1
#

Nearest PDB structures (foldseek):
  5aeo-assembly2_B  TM=3.977E-01  e=2.125E-01  Prescottella equi 103S
  5aeo-assembly2_B  TM=3.976E-01  e=2.093E-01  Prescottella equi 103S

pLDDT: mean 76.65, std 20.17, range [33.69, 98.06]

Radius of gyration: 24.91 Å; Cα contacts (8 Å, |Δi|>4): 655; chains: 2; bounding box: 78×61×80 Å

Organism: Pseudomonas aeruginosa (strain ATCC 15692 / DSM 22644 / CIP 104116 / JCM 14847 / LMG 12228 / 1C / PRS 101 / PAO1) (NCBI:txid208964)